Protein AF-A0A2V7HJE8-F1 (afdb_monomer_lite)

Sequence (229 aa):
MRKNEVSGSVRADGVATGNVKNFGLKGTASGANVVARGNSVGSFTADYDWVNARTPQSQVSVNAQARSVSAAGFNLDSVGAKLTYQKPNGTLNVVVNQDNQRTYTADAAFTLDKIRNSLKLNNLKLQFDTSLWASTRVASLHWGQAGVEVDSLDLRNAANNGRIFVNGFVPKQGNANLDIAVDNLNAADVVALTQSDINARGLVNVNIHATGTLENPQFKGTFGATDLL

Structure (mmCIF, N/CA/C/O backbone):
data_AF-A0A2V7HJE8-F1
#
_entry.id   AF-A0A2V7HJE8-F1
#
loop_
_atom_site.group_PDB
_atom_site.id
_atom_site.type_symbol
_atom_site.label_atom_id
_atom_site.label_alt_id
_atom_site.label_comp_id
_atom_site.label_asym_id
_atom_site.label_entity_id
_atom_site.label_seq_id
_atom_site.pdbx_PDB_ins_code
_atom_site.Cartn_x
_atom_site.Cartn_y
_atom_site.Cartn_z
_atom_site.occupancy
_atom_site.B_iso_or_equiv
_atom_site.auth_seq_id
_atom_site.auth_comp_id
_atom_site.auth_asym_id
_atom_site.auth_atom_id
_atom_site.pdbx_PDB_model_num
ATOM 1 N N . MET A 1 1 ? 15.595 -14.286 11.059 1.00 55.16 1 MET A N 1
ATOM 2 C CA . MET A 1 1 ? 14.771 -14.012 12.262 1.00 55.16 1 MET A CA 1
ATOM 3 C C . MET A 1 1 ? 13.758 -15.133 12.463 1.00 55.16 1 MET A C 1
ATOM 5 O O . MET A 1 1 ? 13.252 -15.655 11.473 1.00 55.16 1 MET A O 1
ATOM 9 N N . ARG A 1 2 ? 13.471 -15.541 13.708 1.00 58.06 2 ARG A N 1
ATOM 10 C CA . ARG A 1 2 ? 12.443 -16.563 13.986 1.00 58.06 2 ARG A CA 1
ATOM 11 C C . ARG A 1 2 ? 11.052 -15.927 13.867 1.00 58.06 2 ARG A C 1
ATOM 13 O O . ARG A 1 2 ? 10.801 -14.889 14.465 1.00 58.06 2 ARG A O 1
ATOM 20 N N . LYS A 1 3 ? 10.126 -16.563 13.137 1.00 59.53 3 LYS A N 1
ATOM 21 C CA . LYS A 1 3 ? 8.756 -16.057 12.875 1.00 59.53 3 LYS A CA 1
ATOM 22 C C . LYS A 1 3 ? 7.905 -15.774 14.129 1.00 59.53 3 LYS A C 1
ATOM 24 O O . LYS A 1 3 ? 6.890 -15.099 14.007 1.00 59.53 3 LYS A O 1
ATOM 29 N N . ASN A 1 4 ? 8.318 -16.246 15.305 1.00 69.88 4 ASN A N 1
ATOM 30 C CA . ASN A 1 4 ? 7.561 -16.135 16.558 1.00 69.88 4 ASN A CA 1
ATOM 31 C C . ASN A 1 4 ? 8.241 -15.246 17.609 1.00 69.88 4 ASN A C 1
ATOM 33 O O . ASN A 1 4 ? 7.838 -15.259 18.767 1.00 69.88 4 ASN A O 1
ATOM 37 N N . GLU A 1 5 ? 9.284 -14.507 17.234 1.00 79.50 5 GLU A N 1
ATOM 38 C CA . GLU A 1 5 ? 9.925 -13.577 18.156 1.00 79.50 5 GLU A CA 1
ATOM 39 C C . GLU A 1 5 ? 9.083 -12.305 18.298 1.00 79.50 5 GLU A C 1
ATOM 41 O O . GLU A 1 5 ? 8.635 -11.722 17.302 1.00 79.50 5 GLU A O 1
ATOM 46 N N . VAL A 1 6 ? 8.849 -11.921 19.553 1.00 90.19 6 VAL A N 1
ATOM 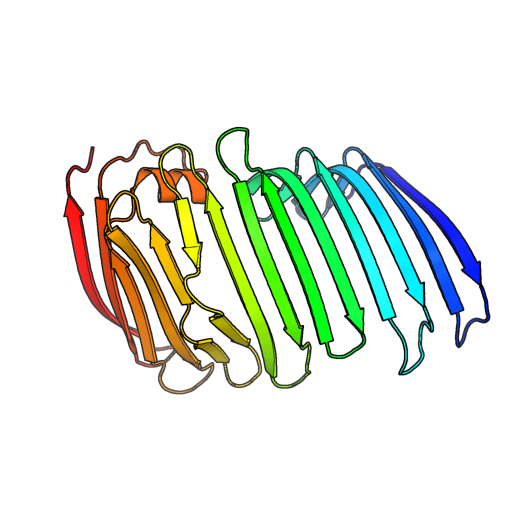47 C CA . VAL A 1 6 ? 8.265 -10.639 19.936 1.00 90.19 6 VAL A CA 1
ATOM 48 C C . VAL A 1 6 ? 9.213 -9.990 20.934 1.00 90.19 6 VAL A C 1
ATOM 50 O O . VAL A 1 6 ? 9.469 -10.559 21.994 1.00 90.19 6 VAL A O 1
ATOM 53 N N . SER A 1 7 ? 9.760 -8.831 20.587 1.00 94.50 7 SER A N 1
ATOM 54 C CA . SER A 1 7 ? 10.708 -8.088 21.422 1.00 94.50 7 SER A CA 1
ATOM 55 C C . SER A 1 7 ? 10.572 -6.580 21.198 1.00 94.50 7 SER A C 1
ATOM 57 O O . SER A 1 7 ? 9.852 -6.145 20.298 1.00 94.50 7 SER A O 1
ATOM 59 N N . GLY A 1 8 ? 11.219 -5.790 22.057 1.00 95.06 8 GLY A N 1
ATOM 60 C CA . GLY A 1 8 ? 11.152 -4.327 22.055 1.00 95.06 8 GLY A CA 1
ATOM 61 C C . GLY A 1 8 ? 10.346 -3.758 23.219 1.00 95.06 8 GLY A C 1
ATOM 62 O O . GLY A 1 8 ? 9.953 -4.476 24.140 1.00 95.06 8 GLY A O 1
ATOM 63 N N . SER A 1 9 ? 10.113 -2.449 23.183 1.00 96.81 9 SER A N 1
ATOM 64 C CA . SER A 1 9 ? 9.297 -1.743 24.169 1.00 96.81 9 SER A CA 1
ATOM 65 C C . SER A 1 9 ? 8.147 -1.009 23.495 1.00 96.81 9 SER A C 1
ATOM 67 O O . SER A 1 9 ? 8.291 -0.451 22.409 1.00 96.81 9 SER A O 1
ATOM 69 N N . VAL A 1 10 ? 6.994 -1.014 24.158 1.00 96.44 10 VAL A N 1
ATOM 70 C CA . VAL A 1 10 ? 5.819 -0.235 23.770 1.00 96.44 10 VAL A CA 1
ATOM 71 C C . VAL A 1 10 ? 5.285 0.447 25.017 1.00 96.44 10 VAL A C 1
ATOM 73 O O . VAL A 1 10 ? 5.141 -0.181 26.066 1.00 96.44 10 VAL A O 1
ATOM 76 N N . ARG A 1 11 ? 4.984 1.735 24.897 1.00 97.12 11 ARG A N 1
ATOM 77 C CA . ARG A 1 11 ? 4.332 2.538 25.921 1.00 97.12 11 ARG A CA 1
ATOM 78 C C . ARG A 1 11 ? 3.096 3.187 25.316 1.00 97.12 11 ARG A C 1
ATOM 80 O O . ARG A 1 11 ? 3.145 3.674 24.193 1.00 97.12 11 ARG A O 1
ATOM 87 N N . ALA A 1 12 ? 1.999 3.197 26.060 1.00 96.75 12 ALA A N 1
ATOM 88 C CA . ALA A 1 12 ? 0.803 3.938 25.700 1.00 96.75 12 ALA A CA 1
ATOM 89 C C . ALA A 1 12 ? 0.346 4.758 26.905 1.00 96.75 12 ALA A C 1
ATOM 91 O O . ALA A 1 12 ? 0.247 4.230 28.012 1.00 96.75 12 ALA A O 1
ATOM 92 N N . ASP A 1 13 ? 0.069 6.033 26.671 1.00 97.38 13 ASP A N 1
ATOM 93 C CA . ASP A 1 13 ? -0.423 6.983 27.659 1.00 97.38 13 ASP A CA 1
ATOM 94 C C . ASP A 1 13 ? -1.737 7.561 27.143 1.00 97.38 13 ASP A C 1
ATOM 96 O O . ASP A 1 13 ? -1.841 7.932 25.976 1.00 97.38 13 ASP A O 1
ATOM 100 N N . GLY A 1 14 ? -2.768 7.634 27.979 1.00 96.56 14 GLY A N 1
ATOM 101 C CA . GLY A 1 14 ? -4.065 8.114 27.521 1.00 96.56 14 GLY A CA 1
ATOM 102 C C . GLY A 1 14 ? -5.121 8.192 28.608 1.00 96.56 14 GLY A C 1
ATOM 103 O O . GLY A 1 14 ? -4.895 7.817 29.758 1.00 96.56 14 GLY A O 1
ATOM 104 N N . VAL A 1 15 ? -6.291 8.684 28.216 1.00 97.56 15 VAL A N 1
ATOM 105 C CA . VAL A 1 15 ? -7.468 8.828 29.069 1.00 97.56 15 VAL A CA 1
ATOM 106 C C . VAL A 1 15 ? -8.602 7.991 28.494 1.00 97.56 15 VAL A C 1
ATOM 108 O O . VAL A 1 15 ? -8.899 8.061 27.300 1.00 97.56 15 VAL A O 1
ATOM 111 N N . ALA A 1 16 ? -9.250 7.225 29.369 1.00 96.88 16 ALA A N 1
ATOM 112 C CA . ALA A 1 16 ? -10.495 6.534 29.079 1.00 96.88 16 ALA A CA 1
ATOM 113 C C . ALA A 1 16 ? -11.665 7.275 29.732 1.00 96.88 16 ALA A C 1
ATOM 115 O O . ALA A 1 16 ? -11.594 7.634 30.908 1.00 96.88 16 ALA A O 1
ATOM 116 N N . THR A 1 17 ? -12.749 7.490 28.991 1.00 97.44 17 THR A N 1
ATOM 117 C CA . THR A 1 17 ? -13.962 8.154 29.494 1.00 97.44 17 THR A CA 1
ATOM 118 C C . THR A 1 17 ? -15.198 7.307 29.207 1.00 97.44 17 THR A C 1
ATOM 120 O O . THR A 1 17 ? -15.242 6.583 28.219 1.00 97.44 17 THR A O 1
ATOM 123 N N . GLY A 1 18 ? -16.225 7.381 30.057 1.00 96.00 18 GLY A N 1
ATOM 124 C CA . GLY A 1 18 ? -17.479 6.640 29.868 1.00 96.00 18 GLY A CA 1
ATOM 125 C C . GLY A 1 18 ? -17.544 5.320 30.644 1.00 96.00 18 GLY A C 1
ATOM 126 O O . GLY A 1 18 ? -17.092 5.242 31.783 1.00 96.00 18 GLY A O 1
ATOM 127 N N . ASN A 1 19 ? -18.171 4.295 30.059 1.00 94.75 19 ASN A N 1
ATOM 128 C CA . ASN A 1 19 ? -18.418 2.998 30.699 1.00 94.75 19 ASN A CA 1
ATOM 129 C C . ASN A 1 19 ? -18.067 1.812 29.782 1.00 94.75 19 ASN A C 1
ATOM 131 O O . ASN A 1 19 ? -17.869 1.955 28.583 1.00 94.75 19 ASN A O 1
ATOM 135 N N . VAL A 1 20 ? -18.065 0.592 30.324 1.00 92.56 20 VAL A N 1
ATOM 136 C CA . VAL A 1 20 ? -17.630 -0.623 29.599 1.00 92.56 20 VAL A CA 1
ATOM 137 C C . VAL A 1 20 ? -18.440 -0.974 28.337 1.00 92.56 20 VAL A C 1
ATOM 139 O O . VAL A 1 20 ? -17.979 -1.778 27.521 1.00 92.56 20 VAL A O 1
ATOM 142 N N . LYS A 1 21 ? -19.649 -0.418 28.173 1.00 94.81 21 LYS A N 1
ATOM 143 C CA . LYS A 1 21 ? -20.513 -0.609 26.994 1.00 94.81 21 LYS A CA 1
ATOM 144 C C . LYS A 1 21 ? -20.386 0.521 25.970 1.00 94.81 21 LYS A C 1
ATOM 146 O O . LYS A 1 21 ? -20.700 0.295 24.808 1.00 94.81 21 LYS A O 1
ATOM 151 N N . ASN A 1 22 ? -19.966 1.705 26.404 1.00 96.94 22 ASN A N 1
ATOM 152 C CA . ASN A 1 22 ? -19.720 2.872 25.571 1.00 96.94 22 ASN A CA 1
ATOM 153 C C . ASN A 1 22 ? -18.643 3.733 26.237 1.00 96.94 22 ASN A C 1
ATOM 155 O O . ASN A 1 22 ? -18.905 4.360 27.270 1.00 96.94 22 ASN A O 1
ATOM 159 N N . PHE A 1 23 ? -17.453 3.752 25.649 1.00 97.44 23 PHE A N 1
ATOM 160 C CA . PHE A 1 23 ? -16.331 4.528 26.158 1.00 97.44 23 PHE A CA 1
ATOM 161 C C . PHE A 1 23 ? -15.598 5.263 25.039 1.00 97.44 23 PHE A C 1
ATOM 163 O O . PHE A 1 23 ? -15.687 4.898 23.866 1.00 97.44 23 PHE A O 1
ATOM 170 N N . GLY A 1 24 ? -14.872 6.304 25.428 1.00 97.62 24 GLY A N 1
ATOM 171 C CA . GLY A 1 24 ? -13.866 6.958 24.610 1.00 97.62 24 GLY A CA 1
ATOM 172 C C . GLY A 1 24 ? -12.462 6.585 25.080 1.00 97.62 24 GLY A C 1
ATOM 173 O O . GLY A 1 24 ? -12.255 6.398 26.279 1.00 97.62 24 GLY A O 1
ATOM 174 N N . LEU A 1 25 ? -11.505 6.492 24.158 1.00 97.50 25 LEU A N 1
ATOM 175 C CA . LEU A 1 25 ? -10.072 6.413 24.448 1.00 97.50 25 LEU A CA 1
ATOM 176 C C . LEU A 1 25 ? -9.347 7.475 23.637 1.00 97.50 25 LEU A C 1
ATOM 178 O O . LEU A 1 25 ? -9.498 7.517 22.422 1.00 97.50 25 LEU A O 1
ATOM 182 N N . LYS A 1 26 ? -8.505 8.272 24.285 1.00 98.38 26 LYS A N 1
ATOM 183 C CA . LYS A 1 26 ? -7.632 9.219 23.592 1.00 98.38 26 LYS A CA 1
ATOM 184 C C . LYS A 1 26 ? -6.253 9.202 24.212 1.00 98.38 26 LYS A C 1
ATOM 186 O O . LYS A 1 26 ? -6.136 9.236 25.437 1.00 98.38 26 LYS A O 1
ATOM 191 N N . GLY A 1 27 ? -5.218 9.186 23.389 1.00 98.31 27 GLY A N 1
ATOM 192 C CA . GLY A 1 27 ? -3.864 9.141 23.907 1.00 98.31 27 GLY A CA 1
ATOM 193 C C . GLY A 1 27 ? -2.797 9.056 22.838 1.00 98.31 27 GLY A C 1
ATOM 194 O O . GLY A 1 27 ? -3.050 9.247 21.648 1.00 98.31 27 GLY A O 1
ATOM 195 N N . THR A 1 28 ? -1.598 8.747 23.306 1.00 98.38 28 THR A N 1
ATOM 196 C CA . THR A 1 28 ? -0.420 8.520 22.489 1.00 98.38 28 THR A CA 1
ATOM 197 C C . THR A 1 28 ? 0.135 7.127 22.755 1.00 98.38 28 THR A C 1
ATOM 199 O O . THR A 1 28 ? -0.045 6.540 23.825 1.00 98.38 28 THR A O 1
ATOM 202 N N . ALA A 1 29 ? 0.793 6.565 21.755 1.00 98.12 29 ALA A N 1
ATOM 203 C CA . ALA A 1 29 ? 1.564 5.346 21.859 1.00 98.12 29 ALA A CA 1
ATOM 204 C C . ALA A 1 29 ? 2.946 5.585 21.261 1.00 98.12 29 ALA A C 1
ATOM 206 O O . ALA A 1 29 ? 3.102 6.319 20.288 1.00 98.12 29 ALA A O 1
ATOM 207 N N . SER A 1 30 ? 3.957 4.958 21.835 1.00 98.12 30 SER A N 1
ATOM 208 C CA . SER A 1 30 ? 5.308 4.950 21.303 1.00 98.12 30 SER A CA 1
ATOM 209 C C . SER A 1 30 ? 5.939 3.585 21.495 1.00 98.12 30 SER A C 1
ATOM 211 O O . SER A 1 30 ? 5.522 2.793 22.343 1.00 98.12 30 SER A O 1
ATOM 213 N N . GLY A 1 31 ? 6.953 3.291 20.698 1.00 97.75 31 GLY A N 1
ATOM 214 C CA . GLY A 1 31 ? 7.730 2.080 20.877 1.00 97.75 31 GLY A CA 1
ATOM 215 C C . GLY A 1 31 ? 9.108 2.189 20.268 1.00 97.75 31 GLY A C 1
ATOM 216 O O . GLY A 1 31 ? 9.364 3.052 19.425 1.00 97.75 31 GLY A O 1
ATOM 217 N N . ALA A 1 32 ? 9.992 1.308 20.719 1.00 97.94 32 ALA A N 1
ATOM 218 C CA . ALA A 1 32 ? 11.370 1.232 20.268 1.00 97.94 32 ALA A CA 1
ATOM 219 C C . ALA A 1 32 ? 11.801 -0.226 20.087 1.00 97.94 32 ALA A C 1
ATOM 221 O O . ALA A 1 32 ? 11.476 -1.089 20.908 1.00 97.94 32 ALA A O 1
ATOM 222 N N . ASN A 1 33 ? 12.561 -0.474 19.019 1.00 97.12 33 ASN A N 1
ATOM 223 C CA . ASN A 1 33 ? 13.125 -1.773 18.651 1.00 97.12 33 ASN A CA 1
ATOM 224 C C . ASN A 1 33 ? 12.084 -2.899 18.664 1.00 97.12 33 ASN A C 1
ATOM 226 O O . ASN A 1 33 ? 12.346 -3.994 19.160 1.00 97.12 33 ASN A O 1
ATOM 230 N N . VAL A 1 34 ? 10.883 -2.611 18.162 1.00 96.44 34 VAL A N 1
ATOM 231 C CA . VAL A 1 34 ? 9.778 -3.565 18.173 1.00 96.44 34 VAL A CA 1
ATOM 232 C C . VAL A 1 34 ? 9.994 -4.574 17.065 1.00 96.44 34 VAL A C 1
ATOM 234 O O . VAL A 1 34 ? 10.073 -4.201 15.899 1.00 96.44 34 VAL A O 1
ATOM 237 N N . VAL A 1 35 ? 10.050 -5.851 17.420 1.00 95.19 35 VAL A N 1
ATOM 238 C CA . VAL A 1 35 ? 10.082 -6.967 16.476 1.00 95.19 35 VAL A CA 1
ATOM 239 C C . VAL A 1 35 ? 8.841 -7.803 16.713 1.00 95.19 35 VAL A C 1
ATOM 241 O O . VAL A 1 35 ? 8.543 -8.162 17.848 1.00 95.19 35 VAL A O 1
ATOM 244 N N . ALA A 1 36 ? 8.100 -8.105 15.652 1.00 90.88 36 ALA A N 1
ATOM 245 C CA . ALA A 1 36 ? 6.939 -8.976 15.722 1.00 90.88 36 ALA A CA 1
ATOM 246 C C . ALA A 1 36 ? 6.697 -9.671 14.381 1.00 90.88 36 ALA A C 1
ATOM 248 O O . ALA A 1 36 ? 6.540 -9.034 13.336 1.00 90.88 36 ALA A O 1
ATOM 249 N N . ARG A 1 37 ? 6.594 -11.005 14.417 1.00 87.62 37 ARG A N 1
ATOM 250 C CA . ARG A 1 37 ? 6.223 -11.834 13.253 1.00 87.62 37 ARG A CA 1
ATOM 251 C C . ARG A 1 37 ? 7.134 -11.637 12.032 1.00 87.62 37 ARG A C 1
ATOM 253 O O . ARG A 1 37 ? 6.669 -11.674 10.897 1.00 87.62 37 ARG A O 1
ATOM 260 N N . GLY A 1 38 ? 8.428 -11.428 12.274 1.00 86.88 38 GLY A N 1
ATOM 261 C CA . GLY A 1 38 ? 9.420 -11.178 11.223 1.00 86.88 38 GLY A CA 1
ATOM 262 C C . GLY A 1 38 ? 9.417 -9.754 10.659 1.00 86.88 38 GLY A C 1
ATOM 263 O O . GLY A 1 38 ? 10.175 -9.497 9.734 1.00 86.88 38 GLY A O 1
ATOM 264 N N . ASN A 1 39 ? 8.606 -8.851 11.212 1.00 92.62 39 ASN A N 1
ATOM 265 C CA . ASN A 1 39 ? 8.668 -7.420 10.928 1.00 92.62 39 ASN A CA 1
ATOM 266 C C . ASN A 1 39 ? 9.376 -6.715 12.083 1.00 92.62 39 ASN A C 1
ATOM 268 O O . ASN A 1 39 ? 9.283 -7.167 13.229 1.00 92.62 39 ASN A O 1
ATOM 272 N N . SER A 1 40 ? 10.039 -5.602 11.799 1.00 95.94 40 SER A N 1
ATOM 273 C CA . SER A 1 40 ? 10.665 -4.762 12.812 1.00 95.94 40 SER A CA 1
ATOM 274 C C . SER A 1 40 ? 10.377 -3.284 12.589 1.00 95.94 40 SER A C 1
ATOM 276 O O . SER A 1 40 ? 10.125 -2.834 11.473 1.00 95.94 40 SER A O 1
ATOM 278 N N . VAL A 1 41 ? 10.402 -2.522 13.676 1.00 97.38 41 VAL A N 1
ATOM 279 C CA . VAL A 1 41 ? 10.303 -1.066 13.682 1.00 97.38 41 VAL A CA 1
ATOM 280 C C . VAL A 1 41 ? 11.311 -0.541 14.697 1.00 97.38 41 VAL A C 1
ATOM 282 O O . VAL A 1 41 ? 11.223 -0.860 15.884 1.00 97.38 41 VAL A O 1
ATOM 285 N N . GLY A 1 42 ? 12.269 0.267 14.244 1.00 97.94 42 GLY A N 1
ATOM 286 C CA . GLY A 1 42 ? 13.269 0.873 15.126 1.00 97.94 42 GLY A CA 1
ATOM 287 C C . GLY A 1 42 ? 12.637 1.827 16.135 1.00 97.94 42 GLY A C 1
ATOM 288 O O . GLY A 1 42 ? 12.926 1.757 17.327 1.00 97.94 42 GLY A O 1
ATOM 289 N N . SER A 1 43 ? 11.716 2.678 15.684 1.00 98.38 43 SER A N 1
ATOM 290 C CA . SER A 1 43 ? 10.878 3.483 16.577 1.00 98.38 43 SER A CA 1
ATOM 291 C C . SER A 1 43 ? 9.553 3.853 15.931 1.00 98.38 43 SER A C 1
ATOM 293 O O . SER A 1 43 ? 9.469 3.969 14.708 1.00 98.38 43 SER A O 1
ATOM 295 N N . PHE A 1 44 ? 8.522 4.068 16.743 1.00 98.44 44 PHE A N 1
ATOM 296 C CA . PHE A 1 44 ? 7.290 4.692 16.280 1.00 98.44 44 PHE A CA 1
ATOM 297 C C . PHE A 1 44 ? 6.672 5.590 17.344 1.00 98.44 44 PHE A C 1
ATOM 299 O O . PHE A 1 44 ? 6.883 5.402 18.543 1.00 98.44 44 PHE A O 1
ATOM 306 N N . THR A 1 45 ? 5.865 6.534 16.879 1.00 98.56 45 THR A N 1
ATOM 307 C CA . THR A 1 45 ? 4.907 7.289 17.679 1.00 98.56 45 THR A CA 1
ATOM 308 C C . THR A 1 45 ? 3.552 7.255 16.990 1.00 98.56 45 THR A C 1
ATOM 310 O O . THR A 1 45 ? 3.465 7.183 15.762 1.00 98.56 45 THR A O 1
ATOM 313 N N . ALA A 1 46 ? 2.483 7.288 17.772 1.00 98.50 46 ALA A N 1
ATOM 314 C CA . ALA A 1 46 ? 1.130 7.371 17.264 1.00 98.50 46 ALA A CA 1
ATOM 315 C C . ALA A 1 46 ? 0.239 8.161 18.218 1.00 98.50 46 ALA A C 1
ATOM 317 O O . ALA A 1 46 ? 0.286 7.945 19.423 1.00 98.50 46 ALA A O 1
ATOM 318 N N . ASP A 1 47 ? -0.610 9.015 17.669 1.00 98.62 47 ASP A N 1
ATOM 319 C CA . ASP A 1 47 ? -1.763 9.581 18.357 1.00 98.62 47 ASP A CA 1
ATOM 320 C C . ASP A 1 47 ? -2.995 8.763 17.975 1.00 98.62 47 ASP A C 1
ATOM 322 O O . ASP A 1 47 ? -3.166 8.401 16.805 1.00 98.62 47 ASP A O 1
ATOM 326 N N . TYR A 1 48 ? -3.862 8.477 18.941 1.00 98.00 48 TYR A N 1
ATOM 327 C CA . TYR A 1 48 ? -5.111 7.767 18.692 1.00 98.00 48 TYR A CA 1
ATOM 328 C C . TYR A 1 48 ? -6.286 8.421 19.415 1.00 98.00 48 TYR A C 1
ATOM 330 O O . TYR A 1 48 ? -6.166 8.922 20.535 1.00 98.00 48 TYR A O 1
ATOM 338 N N . ASP A 1 49 ? -7.442 8.369 18.763 1.00 98.50 49 ASP A N 1
ATOM 339 C CA . ASP A 1 49 ? -8.731 8.750 19.328 1.00 98.50 49 ASP A CA 1
ATOM 340 C C . ASP A 1 49 ? -9.775 7.717 18.892 1.00 98.50 49 ASP A C 1
ATOM 342 O O . ASP A 1 49 ? -9.931 7.437 17.701 1.00 98.50 49 ASP A O 1
ATOM 346 N N . TRP A 1 50 ? -10.455 7.115 19.859 1.00 98.12 50 TRP A N 1
ATOM 347 C CA . TRP A 1 50 ? -11.542 6.173 19.660 1.00 98.12 50 TRP A CA 1
ATOM 348 C C . TRP A 1 50 ? -12.755 6.674 20.427 1.00 98.12 50 TRP A C 1
ATOM 350 O O . TRP A 1 50 ? -12.794 6.602 21.651 1.00 98.12 50 TRP A O 1
ATOM 360 N N . VAL A 1 51 ? -13.768 7.137 19.705 1.00 98.12 51 VAL A N 1
ATOM 361 C CA . VAL A 1 51 ? -15.019 7.629 20.283 1.00 98.12 51 VAL A CA 1
ATOM 362 C C . VAL A 1 51 ? -16.143 6.616 20.115 1.00 98.12 51 VAL A C 1
ATOM 364 O O . VAL A 1 51 ? -16.183 5.852 19.145 1.00 98.12 51 VAL A O 1
ATOM 367 N N . ASN A 1 52 ? -17.084 6.634 21.060 1.00 97.31 52 ASN A N 1
ATOM 368 C CA . ASN A 1 52 ? -18.276 5.787 21.069 1.00 97.31 52 ASN A CA 1
ATOM 369 C C . ASN A 1 52 ? -17.964 4.289 20.894 1.00 97.31 52 ASN A C 1
ATOM 371 O O . ASN A 1 52 ? -18.662 3.567 20.169 1.00 97.31 52 ASN A O 1
ATOM 375 N N . ALA A 1 53 ? -16.884 3.818 21.517 1.00 96.00 53 ALA A N 1
ATOM 376 C CA . ALA A 1 53 ? -16.415 2.451 21.380 1.00 96.00 53 ALA A CA 1
ATOM 377 C C . ALA A 1 53 ? -17.516 1.443 21.725 1.00 96.00 53 ALA A C 1
ATOM 379 O O . ALA A 1 53 ? -18.292 1.636 22.658 1.00 96.00 53 ALA A O 1
ATOM 380 N N . ARG A 1 54 ? -17.557 0.336 20.973 1.00 94.25 54 ARG A N 1
ATOM 381 C CA . ARG A 1 54 ? -18.547 -0.755 21.101 1.00 94.25 54 ARG A CA 1
ATOM 382 C C . ARG A 1 54 ? -20.000 -0.376 20.778 1.00 94.25 54 ARG A C 1
ATOM 384 O O . ARG A 1 54 ? -20.892 -1.194 20.990 1.00 94.25 54 ARG A O 1
ATOM 391 N N . THR A 1 55 ? -20.237 0.799 20.202 1.00 96.06 55 THR A N 1
ATOM 392 C CA . THR A 1 55 ? -21.551 1.211 19.687 1.00 96.06 55 THR A CA 1
ATOM 393 C C . THR A 1 55 ? -21.580 1.202 18.150 1.00 96.06 55 THR A C 1
ATOM 395 O O . THR A 1 55 ? -20.522 1.168 17.513 1.00 96.06 55 THR A O 1
ATOM 398 N N . PRO A 1 56 ? -22.766 1.269 17.517 1.00 94.88 56 PRO A N 1
ATOM 399 C CA . PRO A 1 56 ? -22.877 1.475 16.070 1.00 94.88 56 PRO A CA 1
ATOM 400 C C . PRO A 1 56 ? -22.245 2.785 15.567 1.00 94.88 56 PRO A C 1
ATOM 402 O O . PRO A 1 56 ? -21.873 2.867 14.402 1.00 94.88 56 PRO A O 1
ATOM 405 N N . GLN A 1 57 ? -22.096 3.791 16.435 1.00 96.06 57 GLN A N 1
ATOM 406 C CA . GLN A 1 57 ? -21.489 5.093 16.139 1.00 96.06 57 GLN A CA 1
ATOM 407 C C . GLN A 1 57 ? -19.974 5.124 16.416 1.00 96.06 57 GLN A C 1
ATOM 409 O O . GLN A 1 57 ? -19.377 6.198 16.440 1.00 96.06 57 GLN A O 1
ATOM 414 N N . SER A 1 58 ? -19.352 3.963 16.656 1.00 97.62 58 SER A N 1
ATOM 415 C CA . SER A 1 58 ? -17.920 3.845 16.938 1.00 97.62 58 SER A CA 1
ATOM 416 C C . SER A 1 58 ? -17.075 4.420 15.802 1.00 97.62 58 SER A C 1
ATOM 418 O O . SER A 1 58 ? -17.204 3.995 14.651 1.00 97.62 58 SER A O 1
ATOM 420 N N . GLN A 1 59 ? -16.140 5.299 16.152 1.00 98.25 59 GLN A N 1
ATOM 421 C CA . GLN A 1 59 ? -15.193 5.894 15.216 1.00 98.25 59 GLN A CA 1
ATOM 422 C C . GLN A 1 59 ? -13.784 5.877 15.805 1.00 98.25 59 GLN A C 1
ATOM 424 O O . GLN A 1 59 ? -13.589 6.194 16.975 1.00 98.25 59 GLN A O 1
ATOM 429 N N . VAL A 1 60 ? -12.810 5.503 14.983 1.00 98.25 60 VAL A N 1
ATOM 430 C CA . VAL A 1 60 ? -11.389 5.455 15.324 1.00 98.25 60 VAL A CA 1
ATOM 431 C C . VAL A 1 60 ? -10.633 6.398 14.399 1.00 98.25 60 VAL A C 1
ATOM 433 O O . VAL A 1 60 ? -10.893 6.435 13.197 1.00 98.25 60 VAL A O 1
ATOM 436 N N . SER A 1 61 ? -9.671 7.126 14.947 1.00 98.62 61 SER A N 1
ATOM 437 C CA . SER A 1 61 ? -8.669 7.863 14.188 1.00 98.62 61 SER A CA 1
ATOM 438 C C . SER A 1 61 ? -7.283 7.597 14.757 1.00 98.62 61 SER A C 1
ATOM 440 O O . SER A 1 61 ? -7.111 7.496 15.972 1.00 98.62 61 SER A O 1
ATOM 442 N N . VAL A 1 62 ? -6.305 7.440 13.869 1.00 98.56 62 VAL A N 1
ATOM 443 C CA . VAL A 1 62 ? -4.908 7.186 14.219 1.00 98.56 62 VAL A CA 1
ATOM 444 C C . VAL A 1 62 ? -4.020 8.032 13.320 1.00 98.56 62 VAL A C 1
ATOM 446 O O . VAL A 1 62 ? -4.225 8.077 12.108 1.00 98.56 62 VAL A O 1
ATOM 449 N N . ASN A 1 63 ? -3.014 8.673 13.900 1.00 98.69 63 ASN A N 1
ATOM 450 C CA . ASN A 1 63 ? -1.927 9.320 13.176 1.00 98.69 63 ASN A CA 1
ATOM 451 C C . ASN A 1 63 ? -0.615 8.736 13.687 1.00 98.69 63 ASN A C 1
ATOM 453 O O . ASN A 1 63 ? -0.318 8.876 14.866 1.00 98.69 63 ASN A O 1
ATOM 457 N N . ALA A 1 64 ? 0.146 8.066 12.831 1.00 98.50 64 ALA A N 1
ATOM 458 C CA . ALA A 1 64 ? 1.342 7.336 13.217 1.00 98.50 64 ALA A CA 1
ATOM 459 C C . ALA A 1 64 ? 2.538 7.711 12.345 1.00 98.50 64 ALA A C 1
ATOM 461 O O . ALA A 1 64 ? 2.404 7.972 11.149 1.00 98.50 64 ALA A O 1
ATOM 462 N N . GLN A 1 65 ? 3.719 7.694 12.953 1.00 98.56 65 GLN A N 1
ATOM 463 C CA . GLN A 1 65 ? 5.004 7.810 12.280 1.00 98.56 65 GLN A CA 1
ATOM 464 C C . GLN A 1 65 ? 5.938 6.731 12.809 1.00 98.56 65 GLN A C 1
ATOM 466 O O . GLN A 1 65 ? 6.022 6.509 14.015 1.00 98.56 65 GLN A O 1
ATOM 471 N N . ALA A 1 66 ? 6.660 6.080 11.912 1.00 98.44 66 ALA A N 1
ATOM 472 C CA . ALA A 1 66 ? 7.624 5.045 12.228 1.00 98.44 66 ALA A CA 1
ATOM 473 C C . ALA A 1 66 ? 8.932 5.286 11.475 1.00 98.44 66 ALA A C 1
ATOM 475 O O . ALA A 1 66 ? 8.930 5.857 10.383 1.00 98.44 66 ALA A O 1
ATOM 476 N N . ARG A 1 67 ? 10.040 4.843 12.067 1.00 98.31 67 ARG A N 1
ATOM 477 C CA . ARG A 1 67 ? 11.387 4.893 11.490 1.00 98.31 67 ARG A CA 1
ATOM 478 C C . ARG A 1 67 ? 12.048 3.525 11.537 1.00 98.31 67 ARG A C 1
ATOM 480 O O . ARG A 1 67 ? 11.809 2.759 12.476 1.00 98.31 67 ARG A O 1
ATOM 487 N N . SER A 1 68 ? 12.902 3.263 10.551 1.00 97.69 68 SER A N 1
ATOM 488 C CA . SER A 1 68 ? 13.630 2.006 10.375 1.00 97.69 68 SER A CA 1
ATOM 489 C C . SER A 1 68 ? 12.671 0.817 10.404 1.00 97.69 68 SER A C 1
ATOM 491 O O . SER A 1 68 ? 12.699 -0.011 11.316 1.00 97.69 68 SER A O 1
ATOM 493 N N . VAL A 1 69 ? 11.751 0.800 9.442 1.00 97.38 69 VAL A N 1
ATOM 494 C CA . VAL A 1 69 ? 10.695 -0.207 9.332 1.00 97.38 69 VAL A CA 1
ATOM 495 C C . VAL A 1 69 ? 11.168 -1.314 8.401 1.00 97.38 69 VAL A C 1
ATOM 497 O O . VAL A 1 69 ? 11.522 -1.049 7.259 1.00 97.38 69 VAL A O 1
ATOM 500 N N . SER A 1 70 ? 11.136 -2.558 8.864 1.00 95.75 70 SER A N 1
ATOM 501 C CA . SER A 1 70 ? 11.290 -3.737 8.017 1.00 95.75 70 SER A CA 1
ATOM 502 C C . SER A 1 70 ? 9.979 -4.510 8.016 1.00 95.75 70 SER A C 1
ATOM 504 O O . SER A 1 70 ? 9.552 -5.010 9.059 1.00 95.75 70 SER A O 1
ATOM 506 N N . ALA A 1 71 ? 9.296 -4.578 6.876 1.00 91.25 71 ALA A N 1
ATOM 507 C CA . ALA A 1 71 ? 8.002 -5.244 6.773 1.00 91.25 71 ALA A CA 1
ATOM 508 C C . ALA A 1 71 ? 7.820 -5.904 5.409 1.00 91.25 71 ALA A C 1
ATOM 510 O O . ALA A 1 71 ? 8.148 -5.319 4.381 1.00 91.25 71 ALA A O 1
ATOM 511 N N . ALA A 1 72 ? 7.284 -7.128 5.400 1.00 86.12 72 ALA A N 1
ATOM 512 C CA . ALA A 1 72 ? 7.014 -7.892 4.174 1.00 86.12 72 ALA A CA 1
ATOM 513 C C . ALA A 1 72 ? 8.219 -8.016 3.207 1.00 86.12 72 ALA A C 1
ATOM 515 O O . ALA A 1 72 ? 8.030 -8.139 2.002 1.00 86.12 72 ALA A O 1
ATOM 516 N N . GLY A 1 73 ? 9.448 -8.004 3.736 1.00 85.75 73 GLY A N 1
ATOM 517 C CA . GLY A 1 73 ? 10.684 -8.080 2.947 1.00 85.75 73 GLY A CA 1
ATOM 518 C C . GLY A 1 73 ? 11.261 -6.731 2.510 1.00 85.75 73 GLY A C 1
ATOM 519 O O . GLY A 1 73 ? 12.340 -6.715 1.931 1.00 85.75 73 GLY A O 1
ATOM 520 N N . PHE A 1 74 ? 10.600 -5.615 2.823 1.00 91.44 74 PHE A N 1
ATOM 521 C CA . PHE A 1 74 ? 11.063 -4.269 2.485 1.00 91.44 74 PHE A CA 1
ATOM 522 C C . PHE A 1 74 ? 11.674 -3.578 3.695 1.00 91.44 74 PHE A C 1
ATOM 524 O O . PHE A 1 74 ? 11.068 -3.563 4.767 1.00 91.44 74 PHE A O 1
ATOM 531 N N . ASN A 1 75 ? 12.834 -2.954 3.503 1.00 95.31 75 ASN A N 1
ATOM 532 C CA . ASN A 1 75 ? 13.449 -2.051 4.470 1.00 95.31 75 ASN A CA 1
ATOM 533 C C . ASN A 1 75 ? 13.149 -0.604 4.084 1.00 95.31 75 ASN A C 1
ATOM 535 O O . ASN A 1 75 ? 13.399 -0.191 2.953 1.00 95.31 75 ASN A O 1
ATOM 539 N N . LEU A 1 76 ? 12.592 0.154 5.017 1.00 96.75 76 LEU A N 1
ATOM 540 C CA . LEU A 1 76 ? 12.083 1.499 4.804 1.00 96.75 76 LEU A CA 1
ATOM 541 C C . LEU A 1 76 ? 12.694 2.428 5.851 1.00 96.75 76 LEU A C 1
ATOM 543 O O . LEU A 1 76 ? 12.693 2.111 7.046 1.00 96.75 76 LEU A O 1
ATOM 547 N N . ASP A 1 77 ? 13.172 3.589 5.417 1.00 97.56 77 ASP A N 1
ATOM 548 C CA . ASP A 1 77 ? 13.624 4.639 6.325 1.00 97.56 77 ASP A CA 1
ATOM 549 C C . ASP A 1 77 ? 12.487 5.102 7.243 1.00 97.56 77 ASP A C 1
ATOM 551 O O . ASP A 1 77 ? 12.633 5.101 8.468 1.00 97.56 77 ASP A O 1
ATOM 555 N N . SER A 1 78 ? 11.328 5.448 6.675 1.00 98.31 78 SER A N 1
ATOM 556 C CA . SER A 1 78 ? 10.194 5.923 7.464 1.00 98.31 78 SER A CA 1
ATOM 557 C C . SER A 1 78 ? 8.833 5.666 6.826 1.00 98.31 78 SER A C 1
ATOM 559 O O . SER A 1 78 ? 8.677 5.587 5.609 1.00 98.31 78 SER A O 1
ATOM 561 N N . VAL A 1 79 ? 7.817 5.544 7.681 1.00 98.44 79 VAL A N 1
ATOM 562 C CA . VAL A 1 79 ? 6.412 5.398 7.284 1.00 98.44 79 VAL A CA 1
ATOM 563 C C . VAL A 1 79 ? 5.566 6.351 8.115 1.00 98.44 79 VAL A C 1
ATOM 565 O O . VAL A 1 79 ? 5.594 6.298 9.341 1.00 98.44 79 VAL A O 1
ATOM 568 N N . GLY A 1 80 ? 4.799 7.210 7.456 1.00 98.56 80 GLY A N 1
ATOM 569 C CA . GLY A 1 80 ? 3.757 8.032 8.057 1.00 98.56 80 GLY A CA 1
ATOM 570 C C . GLY A 1 80 ? 2.384 7.559 7.596 1.00 98.56 80 GLY A C 1
ATOM 571 O O . GLY A 1 80 ? 2.187 7.313 6.407 1.00 98.56 80 GLY A O 1
ATOM 572 N N . ALA A 1 81 ? 1.428 7.444 8.513 1.00 98.50 81 ALA A N 1
ATOM 573 C CA . ALA A 1 81 ? 0.071 7.029 8.187 1.00 98.50 81 ALA A CA 1
ATOM 574 C C . ALA A 1 81 ? -0.971 7.813 8.989 1.00 98.50 81 ALA A C 1
ATOM 576 O O . ALA A 1 81 ? -0.848 7.963 10.202 1.00 98.50 81 ALA A O 1
ATOM 577 N N . LYS A 1 82 ? -2.036 8.259 8.321 1.00 98.75 82 LYS A N 1
ATOM 578 C CA . LYS A 1 82 ? -3.260 8.756 8.956 1.00 98.75 82 LYS A CA 1
ATOM 579 C C . LYS A 1 82 ? -4.417 7.866 8.549 1.00 98.75 82 LYS A C 1
ATOM 581 O O . LYS A 1 82 ? -4.647 7.658 7.361 1.00 98.75 82 LYS A O 1
ATOM 586 N N . LEU A 1 83 ? -5.136 7.353 9.532 1.00 98.62 83 LEU A N 1
ATOM 587 C CA . LEU A 1 83 ? -6.241 6.424 9.364 1.00 98.62 83 LEU A CA 1
ATOM 588 C C . LEU A 1 83 ? -7.470 6.991 10.064 1.00 98.62 83 LEU A C 1
ATOM 590 O O . LEU A 1 83 ? -7.387 7.407 11.218 1.00 98.62 83 LEU A O 1
ATOM 594 N N . THR A 1 84 ? -8.618 6.945 9.399 1.00 98.62 84 THR A N 1
ATOM 595 C CA . THR A 1 84 ? -9.920 7.062 10.059 1.00 98.62 84 THR A CA 1
ATOM 596 C C . THR A 1 84 ? -10.761 5.839 9.739 1.00 98.62 84 THR A C 1
ATOM 598 O O . THR A 1 84 ? -10.648 5.268 8.655 1.00 98.62 84 THR A O 1
ATOM 601 N N . TYR A 1 85 ? -11.591 5.411 10.683 1.00 98.38 85 TYR A N 1
ATOM 602 C CA . TYR A 1 85 ? -12.486 4.283 10.492 1.00 98.38 85 TYR A CA 1
ATOM 603 C C . TYR A 1 85 ? -13.783 4.475 11.269 1.00 98.38 85 TYR A C 1
ATOM 605 O O . TYR A 1 85 ? -13.779 4.625 12.488 1.00 98.38 85 TYR A O 1
ATOM 613 N N . GLN A 1 86 ? -14.896 4.412 10.554 1.00 97.69 86 GLN A N 1
ATOM 614 C CA . GLN A 1 86 ? -16.247 4.349 11.083 1.00 97.69 86 GLN A CA 1
ATOM 615 C C . GLN A 1 86 ? -16.991 3.289 10.283 1.00 97.69 86 GLN A C 1
ATOM 617 O O . GLN A 1 86 ? -17.301 3.484 9.108 1.00 97.69 86 GLN A O 1
ATOM 622 N N . LYS A 1 87 ? -17.263 2.148 10.922 1.00 95.38 87 LYS A N 1
ATOM 623 C CA . LYS A 1 87 ? -17.775 0.956 10.241 1.00 95.38 87 LYS A CA 1
ATOM 624 C C . LYS A 1 87 ? -18.950 1.294 9.297 1.00 95.38 87 LYS A C 1
ATOM 626 O O . LYS A 1 87 ? -19.913 1.909 9.754 1.00 95.38 87 LYS A O 1
ATOM 631 N N . PRO A 1 88 ? -18.924 0.825 8.032 1.00 96.31 88 PRO A N 1
ATOM 632 C CA . PRO A 1 88 ? -17.893 -0.019 7.405 1.00 96.31 88 PRO A CA 1
ATOM 633 C C . PRO A 1 88 ? -16.759 0.759 6.713 1.00 96.31 88 PRO A C 1
ATOM 635 O O . PRO A 1 88 ? -15.889 0.141 6.112 1.00 96.31 88 PRO A O 1
ATOM 638 N N . ASN A 1 89 ? -16.762 2.087 6.760 1.00 98.19 89 ASN A N 1
ATOM 639 C CA . ASN A 1 89 ? -15.925 2.933 5.915 1.00 98.19 89 ASN A CA 1
ATOM 640 C C . ASN A 1 89 ? -14.712 3.499 6.656 1.00 98.19 89 ASN A C 1
ATOM 642 O O . ASN A 1 89 ? -14.707 3.637 7.878 1.00 98.19 89 ASN A O 1
ATOM 646 N N . GLY A 1 90 ? -13.690 3.890 5.911 1.00 98.38 90 GLY A N 1
ATOM 647 C CA . GLY A 1 90 ? -12.548 4.606 6.454 1.00 98.38 90 GLY A CA 1
ATOM 648 C C . GLY A 1 90 ? -11.740 5.323 5.388 1.00 98.38 90 GLY A C 1
ATOM 649 O O . GLY A 1 90 ? -11.996 5.188 4.191 1.00 98.38 90 GLY A O 1
ATOM 650 N N . THR A 1 91 ? -10.759 6.095 5.835 1.00 98.69 91 THR A N 1
ATOM 651 C CA . THR A 1 91 ? -9.790 6.773 4.970 1.00 98.69 91 THR A CA 1
ATOM 652 C C . THR A 1 91 ? -8.377 6.465 5.425 1.00 98.69 91 THR A C 1
ATOM 654 O O . THR A 1 91 ? -8.131 6.260 6.613 1.00 98.69 91 THR A O 1
ATOM 657 N N . LEU A 1 92 ? -7.448 6.422 4.478 1.00 98.44 92 LEU A N 1
ATOM 658 C CA . LEU A 1 92 ? -6.045 6.126 4.701 1.00 98.44 92 LEU A CA 1
ATOM 659 C C . LEU A 1 92 ? -5.196 7.093 3.881 1.00 98.44 92 LEU A C 1
ATOM 661 O O . LEU A 1 92 ? -5.349 7.196 2.670 1.00 98.44 92 LEU A O 1
ATOM 665 N N . ASN A 1 93 ? -4.297 7.800 4.549 1.00 98.69 93 ASN A N 1
ATOM 666 C CA . ASN A 1 93 ? -3.231 8.575 3.927 1.00 98.69 93 ASN A CA 1
ATOM 667 C C . ASN A 1 93 ? -1.917 7.947 4.365 1.00 98.69 93 ASN A C 1
ATOM 669 O O . ASN A 1 93 ? -1.683 7.826 5.566 1.00 98.69 93 ASN A O 1
ATOM 673 N N . VAL A 1 94 ? -1.075 7.546 3.421 1.00 98.44 94 VAL A N 1
ATOM 674 C CA . VAL A 1 94 ? 0.212 6.905 3.703 1.00 98.44 94 VAL A CA 1
ATOM 675 C C . VAL A 1 94 ? 1.313 7.624 2.942 1.00 98.44 94 VAL A C 1
ATOM 677 O O . VAL A 1 94 ? 1.152 7.968 1.773 1.00 98.44 94 VAL A O 1
ATOM 680 N N . VAL A 1 95 ? 2.438 7.819 3.620 1.00 98.56 95 VAL A N 1
ATOM 681 C CA . VAL A 1 95 ? 3.709 8.246 3.044 1.00 98.56 95 VAL A CA 1
ATOM 682 C C . VAL A 1 95 ? 4.760 7.240 3.483 1.00 98.56 95 VAL A C 1
ATOM 684 O O . VAL A 1 95 ? 4.924 6.995 4.675 1.00 98.56 95 VAL A O 1
ATOM 687 N N . VAL A 1 96 ? 5.470 6.659 2.530 1.00 98.12 96 VAL A N 1
ATOM 688 C CA . VAL A 1 96 ? 6.589 5.753 2.774 1.00 98.12 96 VAL A CA 1
ATOM 689 C C . VAL A 1 96 ? 7.827 6.383 2.169 1.00 98.12 96 VAL A C 1
ATOM 691 O O . VAL A 1 96 ? 7.858 6.615 0.966 1.00 98.12 96 VAL A O 1
ATOM 694 N N . ASN A 1 97 ? 8.846 6.630 2.983 1.00 97.94 97 ASN A N 1
ATOM 695 C CA . ASN A 1 97 ? 10.184 6.925 2.492 1.00 97.94 97 ASN A CA 1
ATOM 696 C C . ASN A 1 97 ? 10.996 5.645 2.607 1.00 97.94 97 ASN A C 1
ATOM 698 O O . ASN A 1 97 ? 11.203 5.120 3.703 1.00 97.94 97 ASN A O 1
ATOM 702 N N . GLN A 1 98 ? 11.418 5.118 1.467 1.00 95.50 98 GLN A N 1
ATOM 703 C CA . GLN A 1 98 ? 12.336 3.989 1.454 1.00 95.50 98 GLN A CA 1
ATOM 704 C C . GLN A 1 98 ? 13.749 4.464 1.804 1.00 95.50 98 GLN A C 1
ATOM 706 O O . GLN A 1 98 ? 14.427 3.809 2.590 1.00 95.50 98 GLN A O 1
ATOM 711 N N . ASP A 1 99 ? 14.138 5.628 1.281 1.00 93.44 99 ASP A N 1
ATOM 712 C CA . ASP A 1 99 ? 15.364 6.366 1.589 1.00 93.44 99 ASP A CA 1
ATOM 713 C C . ASP A 1 99 ? 15.196 7.862 1.235 1.00 93.44 99 ASP A C 1
ATOM 715 O O . ASP A 1 99 ? 14.077 8.372 1.183 1.00 93.44 99 ASP A O 1
ATOM 719 N N . ASN A 1 100 ? 16.302 8.575 0.997 1.00 93.06 100 ASN A N 1
ATOM 720 C CA . ASN A 1 100 ? 16.319 9.996 0.646 1.00 93.06 100 ASN A CA 1
ATOM 721 C C . ASN A 1 100 ? 15.944 10.316 -0.817 1.00 93.06 100 ASN A C 1
ATOM 723 O O . ASN A 1 100 ? 15.741 11.487 -1.131 1.00 93.06 100 ASN A O 1
ATOM 727 N N . GLN A 1 101 ? 15.866 9.321 -1.701 1.00 93.50 101 GLN A N 1
ATOM 728 C CA . GLN A 1 101 ? 15.537 9.483 -3.122 1.00 93.50 101 GLN A CA 1
ATOM 729 C C . GLN A 1 101 ? 14.164 8.899 -3.474 1.00 93.50 101 GLN A C 1
ATOM 731 O O . GLN A 1 101 ? 13.599 9.234 -4.516 1.00 93.50 101 GLN A O 1
ATOM 736 N N . ARG A 1 102 ? 13.625 8.016 -2.627 1.00 95.81 102 ARG A N 1
ATOM 737 C CA . ARG A 1 102 ? 12.452 7.197 -2.936 1.00 95.81 102 ARG A CA 1
ATOM 738 C C . ARG A 1 102 ? 11.323 7.423 -1.939 1.00 95.81 102 ARG A C 1
ATOM 740 O O . ARG A 1 102 ? 11.411 7.018 -0.776 1.00 95.81 102 ARG A O 1
ATOM 747 N N . THR A 1 103 ? 10.227 7.999 -2.432 1.00 97.88 103 THR A N 1
ATOM 748 C CA . THR A 1 103 ? 9.022 8.289 -1.647 1.00 97.88 103 THR A CA 1
ATOM 749 C C . THR A 1 103 ? 7.768 7.802 -2.363 1.00 97.88 103 THR A C 1
ATOM 751 O O . THR A 1 103 ? 7.520 8.131 -3.523 1.00 97.88 103 THR A O 1
ATOM 754 N N . TYR A 1 104 ? 6.918 7.083 -1.639 1.00 97.69 104 TYR A N 1
ATOM 755 C CA . TYR A 1 104 ? 5.637 6.580 -2.123 1.00 97.69 104 TYR A CA 1
ATOM 756 C C . TYR A 1 104 ? 4.507 7.195 -1.303 1.00 97.69 104 TYR A C 1
ATOM 758 O O . TYR A 1 104 ? 4.540 7.148 -0.073 1.00 97.69 104 TYR A O 1
ATOM 766 N N . THR A 1 105 ? 3.500 7.771 -1.957 1.00 98.56 105 THR A N 1
ATOM 767 C CA . THR A 1 105 ? 2.338 8.345 -1.270 1.00 98.56 105 THR A CA 1
ATOM 768 C C . THR A 1 105 ? 1.034 7.804 -1.825 1.00 98.56 105 THR A C 1
ATOM 770 O O . THR A 1 105 ? 0.882 7.629 -3.032 1.00 98.56 105 THR A O 1
ATOM 773 N N . ALA A 1 106 ? 0.080 7.552 -0.934 1.00 98.50 106 ALA A N 1
ATOM 774 C CA . ALA A 1 106 ? -1.254 7.097 -1.291 1.00 98.50 106 ALA A CA 1
ATOM 775 C C . ALA A 1 106 ? -2.312 7.815 -0.447 1.00 98.50 106 ALA A C 1
ATOM 777 O O . ALA A 1 106 ? -2.185 7.888 0.777 1.00 98.50 106 ALA A O 1
ATOM 778 N N . ASP A 1 107 ? -3.361 8.307 -1.104 1.00 98.62 107 ASP A N 1
ATOM 779 C CA . ASP A 1 107 ? -4.607 8.756 -0.480 1.00 98.62 107 ASP A CA 1
ATOM 780 C C . ASP A 1 107 ? -5.742 7.844 -0.937 1.00 98.62 107 ASP A C 1
ATOM 782 O O . ASP A 1 107 ? -5.979 7.677 -2.139 1.00 98.62 107 ASP A O 1
ATOM 786 N N . ALA A 1 108 ? -6.430 7.235 0.022 1.00 98.56 108 ALA A N 1
ATOM 787 C CA . ALA A 1 108 ? -7.472 6.273 -0.263 1.00 98.56 108 ALA A CA 1
ATOM 788 C C . ALA A 1 108 ? -8.646 6.354 0.713 1.00 98.56 108 ALA A C 1
ATOM 790 O O . ALA A 1 108 ? -8.500 6.673 1.893 1.00 98.56 108 ALA A O 1
ATOM 791 N N . ALA A 1 109 ? -9.819 5.976 0.218 1.00 98.62 109 ALA A N 1
ATOM 792 C CA . ALA A 1 109 ? -10.970 5.607 1.027 1.00 98.62 109 ALA A CA 1
ATOM 793 C C . ALA A 1 109 ? -11.210 4.103 0.893 1.00 98.62 109 ALA A C 1
ATOM 795 O O . ALA A 1 109 ? -10.943 3.523 -0.156 1.00 98.62 109 ALA A O 1
ATOM 796 N N . PHE A 1 110 ? -11.720 3.459 1.932 1.00 98.31 110 PHE A N 1
ATOM 797 C CA . PHE A 1 110 ? -12.008 2.031 1.896 1.00 98.31 110 PHE A CA 1
ATOM 798 C C . PHE A 1 110 ? -13.339 1.704 2.564 1.00 98.31 110 PHE A C 1
ATOM 800 O O . PHE A 1 110 ? -13.791 2.412 3.465 1.00 98.31 110 PHE A O 1
ATOM 807 N N . THR A 1 111 ? -13.928 0.588 2.151 1.00 98.19 111 THR A N 1
ATOM 808 C CA . THR A 1 111 ? -15.091 -0.023 2.791 1.00 98.19 111 THR A CA 1
ATOM 809 C C . THR A 1 111 ? -14.752 -1.468 3.129 1.00 98.19 111 THR A C 1
ATOM 811 O O . THR A 1 111 ? -14.336 -2.234 2.260 1.00 98.19 111 THR A O 1
ATOM 814 N N . LEU A 1 112 ? -14.932 -1.844 4.394 1.00 95.81 112 LEU A N 1
ATOM 815 C CA . LEU A 1 112 ? -14.771 -3.210 4.882 1.00 95.81 112 LEU A CA 1
ATOM 816 C C . LEU A 1 112 ? -16.143 -3.854 5.091 1.00 95.81 112 LEU A C 1
ATOM 818 O O . LEU A 1 112 ? -16.830 -3.590 6.082 1.00 95.81 112 LEU A O 1
ATOM 822 N N . ASP A 1 113 ? -16.524 -4.721 4.160 1.00 91.56 113 ASP A N 1
ATOM 823 C CA . ASP A 1 113 ? -17.760 -5.503 4.191 1.00 91.56 113 ASP A CA 1
ATOM 824 C C . ASP A 1 113 ? -17.426 -7.004 4.289 1.00 91.56 113 ASP A C 1
ATOM 826 O O . ASP A 1 113 ? -16.335 -7.459 3.948 1.00 91.56 113 ASP A O 1
ATOM 830 N N . LYS A 1 114 ? -18.375 -7.814 4.754 1.00 87.12 114 LYS A N 1
ATOM 831 C CA . LYS A 1 114 ? -18.241 -9.275 4.772 1.00 87.12 114 LYS A CA 1
ATOM 832 C C . LYS A 1 114 ? -18.281 -9.899 3.371 1.00 87.12 114 LYS A C 1
ATOM 834 O O . LYS A 1 114 ? -17.787 -11.013 3.204 1.00 87.12 114 LYS A O 1
ATOM 839 N N . ILE A 1 115 ? -18.891 -9.227 2.394 1.00 91.88 115 ILE A N 1
ATOM 840 C CA . ILE A 1 115 ? -19.123 -9.760 1.045 1.00 91.88 115 ILE A CA 1
ATOM 841 C C . ILE A 1 115 ? -18.095 -9.213 0.053 1.00 91.88 115 ILE A C 1
ATOM 843 O O . ILE A 1 115 ? -17.440 -9.988 -0.654 1.00 91.88 115 ILE A O 1
ATOM 847 N N . ARG A 1 116 ? -17.955 -7.884 -0.000 1.00 94.69 116 ARG A N 1
ATOM 848 C CA . ARG A 1 116 ? -17.102 -7.176 -0.960 1.00 94.69 116 ARG A CA 1
ATOM 849 C C . ARG A 1 116 ? -16.497 -5.939 -0.313 1.00 94.69 116 ARG A C 1
ATOM 851 O O . ARG A 1 116 ? -17.187 -4.957 -0.070 1.00 94.69 116 ARG A O 1
ATOM 858 N N . ASN A 1 117 ? -15.199 -5.998 -0.069 1.00 97.44 117 ASN A N 1
ATOM 859 C CA . ASN A 1 117 ? -14.420 -4.846 0.345 1.00 97.44 117 ASN A CA 1
ATOM 860 C C . ASN A 1 117 ? -14.084 -3.980 -0.870 1.00 97.44 117 ASN A C 1
ATOM 862 O O . ASN A 1 117 ? -14.005 -4.483 -1.998 1.00 97.44 117 ASN A O 1
ATOM 866 N N . SER A 1 118 ? -13.847 -2.698 -0.625 1.00 97.81 118 SER A N 1
ATOM 867 C CA . SER A 1 118 ? -13.400 -1.754 -1.641 1.00 97.81 118 SER A CA 1
ATOM 868 C C . SER A 1 118 ? -12.275 -0.869 -1.116 1.00 97.81 118 SER A C 1
ATOM 870 O O . SER A 1 118 ? -12.207 -0.552 0.072 1.00 97.81 118 SER A O 1
ATOM 872 N N . LEU A 1 119 ? -11.401 -0.458 -2.027 1.00 98.00 119 LEU A N 1
ATOM 873 C CA . LEU A 1 119 ? -10.388 0.566 -1.838 1.00 98.00 119 LEU A CA 1
ATOM 874 C C . LEU A 1 119 ?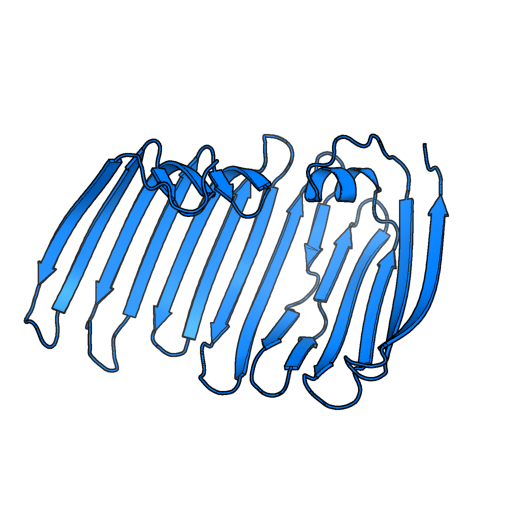 -10.475 1.506 -3.036 1.00 98.00 119 LEU A C 1
ATOM 876 O O . LEU A 1 119 ? -10.157 1.127 -4.159 1.00 98.00 119 LEU A O 1
ATOM 880 N N . LYS A 1 120 ? -10.911 2.732 -2.788 1.00 98.38 120 LYS A N 1
ATOM 881 C CA . LYS A 1 120 ? -10.886 3.825 -3.747 1.00 98.38 120 LYS A CA 1
ATOM 882 C C . LYS A 1 120 ? -9.588 4.593 -3.552 1.00 98.38 120 LYS A C 1
ATOM 884 O O . LYS A 1 120 ? -9.413 5.264 -2.539 1.00 98.38 120 LYS A O 1
ATOM 889 N N . LEU A 1 121 ? -8.684 4.476 -4.510 1.00 98.31 121 LEU A N 1
ATOM 890 C CA . LEU A 1 121 ? -7.400 5.156 -4.525 1.00 98.31 121 LEU A CA 1
ATOM 891 C C . LEU A 1 121 ? -7.580 6.503 -5.223 1.00 98.31 121 LEU A C 1
ATOM 893 O O . LEU A 1 121 ? -7.690 6.562 -6.447 1.00 98.31 121 LEU A O 1
ATOM 897 N N . ASN A 1 122 ? -7.670 7.578 -4.442 1.00 98.12 122 ASN A N 1
ATOM 898 C CA . ASN A 1 122 ? -7.892 8.920 -4.979 1.00 98.12 122 ASN A CA 1
ATOM 899 C C . ASN A 1 122 ? -6.616 9.486 -5.602 1.00 98.12 122 ASN A C 1
ATOM 901 O O . ASN A 1 122 ? -6.684 10.199 -6.601 1.00 98.12 122 ASN A O 1
ATOM 905 N N . ASN A 1 123 ? -5.467 9.174 -4.998 1.00 97.88 123 ASN A N 1
ATOM 906 C CA . ASN A 1 123 ? -4.160 9.570 -5.493 1.00 97.88 123 ASN A CA 1
ATOM 907 C C . ASN A 1 123 ? -3.102 8.523 -5.125 1.00 97.88 123 ASN A C 1
ATOM 909 O O . ASN A 1 123 ? -3.075 8.036 -3.993 1.00 97.88 123 ASN A O 1
ATOM 913 N N . LEU A 1 124 ? -2.209 8.225 -6.063 1.00 98.44 124 LEU A N 1
ATOM 914 C CA . LEU A 1 124 ? -1.017 7.408 -5.867 1.00 98.44 124 LEU A CA 1
ATOM 915 C C . LEU A 1 124 ? 0.163 8.071 -6.564 1.00 98.44 124 LEU A C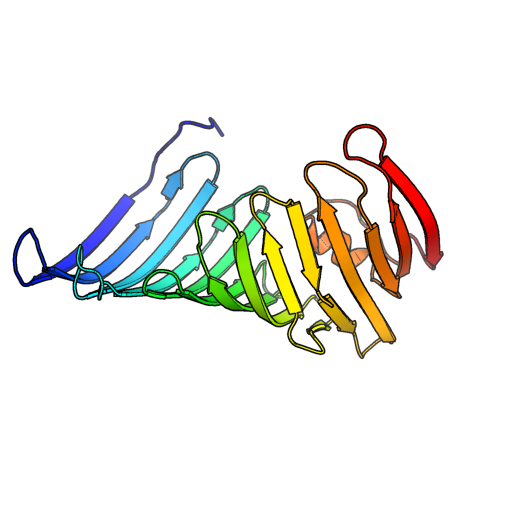 1
ATOM 917 O O . LEU A 1 124 ? 0.099 8.364 -7.758 1.00 98.44 124 LEU A O 1
ATOM 921 N N . LYS A 1 125 ? 1.249 8.270 -5.822 1.00 98.31 125 LYS A N 1
ATOM 922 C CA . LYS A 1 125 ? 2.497 8.833 -6.326 1.00 98.31 125 LYS A CA 1
ATOM 923 C C . LYS A 1 125 ? 3.654 7.915 -5.951 1.00 98.31 125 LYS A C 1
ATOM 925 O O . LYS A 1 125 ? 3.828 7.604 -4.776 1.00 98.31 125 LYS A O 1
ATOM 930 N N . LEU A 1 126 ? 4.458 7.522 -6.931 1.00 97.75 126 LEU A N 1
ATOM 931 C CA . LEU A 1 126 ? 5.705 6.792 -6.734 1.00 97.75 126 LEU A CA 1
ATOM 932 C C . LEU A 1 126 ? 6.842 7.659 -7.264 1.00 97.75 126 LEU A C 1
ATOM 934 O O . LEU A 1 126 ? 6.970 7.859 -8.472 1.00 97.75 126 LEU A O 1
ATOM 938 N N . GLN A 1 127 ? 7.618 8.225 -6.352 1.00 97.25 127 GLN A N 1
ATOM 939 C CA . GLN A 1 127 ? 8.785 9.025 -6.673 1.00 97.25 127 GLN A CA 1
ATOM 940 C C . GLN A 1 127 ? 10.033 8.176 -6.472 1.00 97.25 127 GLN A C 1
ATOM 942 O O . GLN A 1 127 ? 10.264 7.661 -5.378 1.00 97.25 127 GLN A O 1
ATOM 947 N N . PHE A 1 128 ? 10.821 8.061 -7.531 1.00 95.38 128 PHE A N 1
ATOM 948 C CA . PHE A 1 128 ? 12.147 7.461 -7.528 1.00 95.38 128 PHE A CA 1
ATOM 949 C C . PHE A 1 128 ? 13.195 8.547 -7.783 1.00 95.38 128 PHE A C 1
ATOM 951 O O . PHE A 1 128 ? 12.862 9.724 -7.919 1.00 95.38 128 PHE A O 1
ATOM 958 N N . ASP A 1 129 ? 14.459 8.140 -7.888 1.00 90.31 129 ASP A N 1
ATOM 959 C CA . ASP A 1 129 ? 15.581 9.051 -8.132 1.00 90.31 129 ASP A CA 1
ATOM 960 C C . ASP A 1 129 ? 15.395 9.884 -9.414 1.00 90.31 129 ASP A C 1
ATOM 962 O O . ASP A 1 129 ? 15.552 11.102 -9.413 1.00 90.31 129 ASP A O 1
ATOM 966 N N . THR A 1 130 ? 14.988 9.237 -10.511 1.00 88.31 130 THR A N 1
ATOM 967 C CA . THR A 1 130 ? 14.896 9.880 -11.837 1.00 88.31 130 THR A CA 1
ATOM 968 C C . THR A 1 130 ? 13.496 9.871 -12.439 1.00 88.31 130 THR A C 1
ATOM 970 O O . THR A 1 130 ? 13.274 10.464 -13.495 1.00 88.31 130 THR A O 1
ATOM 973 N N . SER A 1 131 ? 12.536 9.213 -11.790 1.00 94.50 131 SER A N 1
ATOM 974 C CA . SER A 1 131 ? 11.194 9.028 -12.326 1.00 94.50 131 SER A CA 1
ATOM 975 C C . SER A 1 131 ? 10.124 9.399 -11.310 1.00 94.50 131 SER A C 1
ATOM 977 O O . SER A 1 131 ? 10.278 9.274 -10.092 1.00 94.50 131 SER A O 1
ATOM 979 N N . LEU A 1 132 ? 9.004 9.876 -11.844 1.00 96.81 132 LEU A N 1
ATOM 980 C CA . LEU A 1 132 ? 7.822 10.174 -11.067 1.00 96.81 132 LEU A CA 1
ATOM 981 C C . LEU A 1 132 ? 6.606 9.562 -11.745 1.00 96.81 132 LEU A C 1
ATOM 983 O O . LEU A 1 132 ? 6.207 9.998 -12.822 1.00 96.81 132 LEU A O 1
ATOM 987 N N . TRP A 1 133 ? 5.990 8.601 -11.071 1.00 97.81 133 TRP A N 1
ATOM 988 C CA . TRP A 1 133 ? 4.745 7.980 -11.491 1.00 97.81 133 TRP A CA 1
ATOM 989 C C . TRP A 1 133 ? 3.599 8.530 -10.656 1.00 97.81 133 TRP A C 1
ATOM 991 O O . TRP A 1 133 ? 3.639 8.459 -9.429 1.00 97.81 133 TRP A O 1
ATOM 1001 N N . ALA A 1 134 ? 2.573 9.079 -11.298 1.00 98.31 134 ALA A N 1
ATOM 1002 C CA . ALA A 1 134 ? 1.404 9.615 -10.609 1.00 98.31 134 ALA A CA 1
ATOM 1003 C C . ALA A 1 134 ? 0.107 9.099 -11.231 1.00 98.31 134 ALA A C 1
ATOM 1005 O O . ALA A 1 134 ? -0.005 9.000 -12.455 1.00 98.31 134 ALA A O 1
ATOM 1006 N N . SER A 1 135 ? -0.879 8.786 -10.392 1.00 98.12 135 SER A N 1
ATOM 1007 C CA . SER A 1 135 ? -2.218 8.419 -10.846 1.00 98.12 135 SER A CA 1
ATOM 1008 C C . SER A 1 135 ? -2.873 9.574 -11.584 1.00 98.12 135 SER A C 1
ATOM 1010 O O . SER A 1 135 ? -2.887 10.703 -11.100 1.00 98.12 135 SER A O 1
ATOM 1012 N N . THR A 1 136 ? -3.458 9.281 -12.739 1.00 97.00 136 THR A N 1
ATOM 1013 C CA . THR A 1 136 ? -4.154 10.278 -13.572 1.00 97.00 136 THR A CA 1
ATOM 1014 C C . THR A 1 136 ? -5.633 10.424 -13.240 1.00 97.00 136 THR A C 1
ATOM 1016 O O . THR A 1 136 ? -6.282 11.378 -13.661 1.00 97.00 136 THR A O 1
ATOM 1019 N N . ARG A 1 137 ? -6.174 9.459 -12.500 1.00 96.81 137 ARG A N 1
ATOM 1020 C CA . ARG A 1 137 ? -7.576 9.365 -12.110 1.00 96.81 137 ARG A CA 1
ATOM 1021 C C . ARG A 1 137 ? -7.694 8.537 -10.844 1.00 96.81 137 ARG A C 1
ATOM 1023 O O . ARG A 1 137 ? -6.778 7.798 -10.485 1.00 96.81 137 ARG A O 1
ATOM 1030 N N . VAL A 1 138 ? -8.858 8.636 -10.219 1.00 97.94 138 VAL A N 1
ATOM 1031 C CA . VAL A 1 138 ? -9.240 7.724 -9.148 1.00 97.94 138 VAL A CA 1
ATOM 1032 C C . VAL A 1 138 ? -9.320 6.304 -9.711 1.00 97.94 138 VAL A C 1
ATOM 1034 O O . VAL A 1 138 ? -9.975 6.091 -10.731 1.00 97.94 138 VAL A O 1
ATOM 1037 N N . ALA A 1 139 ? -8.693 5.352 -9.026 1.00 98.12 139 ALA A N 1
ATOM 1038 C CA . ALA A 1 139 ? -8.816 3.924 -9.302 1.00 98.12 139 ALA A CA 1
ATOM 1039 C C . ALA A 1 139 ? -9.605 3.234 -8.186 1.00 98.12 139 ALA A C 1
ATOM 1041 O O . ALA A 1 139 ? -9.591 3.688 -7.038 1.00 98.12 139 ALA A O 1
ATOM 1042 N N . SER A 1 140 ? -10.267 2.123 -8.500 1.00 97.75 140 SER A N 1
ATOM 1043 C CA . SER A 1 140 ? -10.952 1.317 -7.483 1.00 97.75 140 SER A CA 1
ATOM 1044 C C . SER A 1 140 ? -10.445 -0.115 -7.499 1.00 97.75 140 SER A C 1
ATOM 1046 O O . SER A 1 140 ? -10.304 -0.725 -8.550 1.00 97.75 140 SER A O 1
ATOM 1048 N N . LEU A 1 141 ? -10.190 -0.666 -6.321 1.00 97.62 141 LEU A N 1
ATOM 1049 C CA . LEU A 1 141 ? -9.901 -2.076 -6.111 1.00 97.62 141 LEU A CA 1
ATOM 1050 C C . LEU A 1 141 ? -11.051 -2.672 -5.304 1.00 97.62 141 LEU A C 1
ATOM 1052 O O . LEU A 1 141 ? -11.398 -2.148 -4.246 1.00 97.62 141 LEU A O 1
ATOM 1056 N N . HIS A 1 142 ? -11.605 -3.789 -5.756 1.00 97.75 142 HIS A N 1
ATOM 1057 C CA . HIS A 1 142 ? -12.576 -4.564 -4.992 1.00 97.75 142 HIS A CA 1
ATOM 1058 C C . HIS A 1 142 ? -12.031 -5.955 -4.713 1.00 97.75 142 HIS A C 1
ATOM 1060 O O . HIS A 1 142 ? -11.441 -6.581 -5.588 1.00 97.75 142 HIS A O 1
ATOM 1066 N N . TRP A 1 143 ? -12.261 -6.469 -3.508 1.00 97.00 143 TRP A N 1
ATOM 1067 C CA . TRP A 1 143 ? -11.930 -7.854 -3.184 1.00 97.00 143 TRP A CA 1
ATOM 1068 C C . TRP A 1 143 ? -12.967 -8.468 -2.255 1.00 97.00 143 TRP A C 1
ATOM 1070 O O . TRP A 1 143 ? -13.508 -7.812 -1.364 1.00 97.00 143 TRP A O 1
ATOM 1080 N N . GLY A 1 144 ? -13.254 -9.753 -2.433 1.00 95.88 144 GLY A N 1
ATOM 1081 C CA . GLY A 1 144 ? -14.263 -10.410 -1.613 1.00 95.88 144 GLY A CA 1
ATOM 1082 C C . GLY A 1 144 ? -14.523 -11.852 -1.999 1.00 95.88 144 GLY A C 1
ATOM 1083 O O . GLY A 1 144 ? -13.611 -12.602 -2.353 1.00 95.88 144 GLY A O 1
ATOM 1084 N N . GLN A 1 145 ? -15.783 -12.261 -1.893 1.00 94.75 145 GLN A N 1
ATOM 1085 C CA . GLN A 1 145 ? -16.198 -13.618 -2.248 1.00 94.75 145 GLN A CA 1
ATOM 1086 C C . GLN A 1 145 ? -16.075 -13.891 -3.752 1.00 94.75 145 GLN A C 1
ATOM 1088 O O . GLN A 1 145 ? -15.645 -14.977 -4.123 1.00 94.75 145 GLN A O 1
ATOM 1093 N N . ALA A 1 146 ? -16.376 -12.898 -4.594 1.00 93.50 146 ALA A N 1
ATOM 1094 C CA . ALA A 1 146 ? -16.349 -13.049 -6.048 1.00 93.50 146 ALA A CA 1
ATOM 1095 C C . ALA A 1 146 ? -14.925 -13.167 -6.622 1.00 93.50 146 ALA A C 1
ATOM 1097 O O . ALA A 1 146 ? -14.703 -13.924 -7.560 1.00 93.50 146 ALA A O 1
ATOM 1098 N N . GLY A 1 147 ? -13.951 -12.454 -6.052 1.00 95.38 147 GLY A N 1
ATOM 1099 C CA . GLY A 1 147 ? -12.605 -12.344 -6.615 1.00 95.38 147 GLY A CA 1
ATOM 1100 C C . GLY A 1 147 ? -11.948 -11.018 -6.272 1.00 95.38 147 GLY A C 1
ATOM 1101 O O . GLY A 1 147 ? -12.317 -10.394 -5.272 1.00 95.38 147 GLY A O 1
ATOM 1102 N N . VAL A 1 148 ? -10.998 -10.615 -7.112 1.00 97.00 148 VAL A N 1
ATOM 1103 C CA . VAL A 1 148 ? -10.318 -9.318 -7.075 1.00 97.00 148 VAL A CA 1
ATOM 1104 C C . VAL A 1 148 ? -10.591 -8.581 -8.378 1.00 97.00 148 VAL A C 1
ATOM 1106 O O . VAL A 1 148 ? -10.412 -9.144 -9.451 1.00 97.00 148 VAL A O 1
ATOM 1109 N N . GLU A 1 149 ? -11.011 -7.329 -8.289 1.00 97.81 149 GLU A N 1
ATOM 1110 C CA . GLU A 1 149 ? -11.275 -6.456 -9.430 1.00 97.81 149 GLU A CA 1
ATOM 1111 C C . GLU A 1 149 ? -10.459 -5.180 -9.293 1.00 97.81 149 GLU A C 1
ATOM 1113 O O . GLU A 1 149 ? -10.466 -4.563 -8.227 1.00 97.81 149 GLU A O 1
ATOM 1118 N N . VAL A 1 150 ? -9.803 -4.771 -10.370 1.00 98.00 150 VAL A N 1
ATOM 1119 C CA . VAL A 1 150 ? -9.153 -3.469 -10.500 1.00 98.00 150 VAL A CA 1
ATOM 1120 C C . VAL A 1 150 ? -9.896 -2.693 -11.572 1.00 98.00 150 VAL A C 1
ATOM 1122 O O . VAL A 1 150 ? -9.964 -3.129 -12.717 1.00 98.00 150 VAL A O 1
ATOM 1125 N N . ASP A 1 151 ? -10.423 -1.535 -11.206 1.00 97.12 151 ASP A N 1
ATOM 1126 C CA . ASP A 1 151 ? -11.026 -0.586 -12.127 1.00 97.12 151 ASP A CA 1
ATOM 1127 C C . ASP A 1 151 ? -10.045 0.564 -12.374 1.00 97.12 151 ASP A C 1
ATOM 1129 O O . ASP A 1 151 ? -9.806 1.413 -11.505 1.00 97.12 151 ASP A O 1
ATOM 1133 N N . SER A 1 152 ? -9.486 0.559 -13.585 1.00 93.56 152 SER A N 1
ATOM 1134 C CA . SER A 1 152 ? -8.811 1.698 -14.206 1.00 93.56 152 SER A CA 1
ATOM 1135 C C . SER A 1 152 ? -7.640 2.316 -13.424 1.00 93.56 152 SER A C 1
ATOM 1137 O O . SER A 1 152 ? -7.482 3.543 -13.416 1.00 93.56 152 SER A O 1
ATOM 1139 N N . LEU A 1 153 ? -6.764 1.501 -12.821 1.00 97.94 153 LEU A N 1
ATOM 1140 C CA . LEU A 1 153 ? -5.487 2.011 -12.306 1.00 97.94 153 LEU A CA 1
ATOM 1141 C C . LEU A 1 153 ? -4.642 2.504 -13.482 1.00 97.94 153 LEU A C 1
ATOM 1143 O O . LEU A 1 153 ? -4.299 1.716 -14.354 1.00 97.94 153 LEU A O 1
ATOM 1147 N N . ASP A 1 154 ? -4.316 3.797 -13.516 1.00 98.00 154 ASP A N 1
ATOM 1148 C CA . ASP A 1 154 ? -3.529 4.417 -14.590 1.00 98.00 154 ASP A CA 1
ATOM 1149 C C . ASP A 1 154 ? -2.530 5.417 -13.999 1.00 98.00 154 ASP A C 1
ATOM 1151 O O . ASP A 1 154 ? -2.908 6.520 -13.585 1.00 98.00 154 ASP A O 1
ATOM 1155 N N . LEU A 1 155 ? -1.261 5.012 -13.936 1.00 98.25 155 LEU A N 1
ATOM 1156 C CA . LEU A 1 155 ? -0.141 5.858 -13.540 1.00 98.25 155 LEU A CA 1
ATOM 1157 C C . LEU A 1 155 ? 0.600 6.353 -14.778 1.00 98.25 155 LEU A C 1
ATOM 1159 O O . LEU A 1 155 ? 0.823 5.594 -15.723 1.00 98.25 155 LEU A O 1
ATOM 1163 N N . ARG A 1 156 ? 1.049 7.606 -14.742 1.00 98.12 156 ARG A N 1
ATOM 1164 C CA . ARG A 1 156 ? 1.862 8.207 -15.801 1.00 98.12 156 ARG A CA 1
ATOM 1165 C C . ARG A 1 156 ? 3.172 8.741 -15.273 1.00 98.12 156 ARG A C 1
ATOM 1167 O O . ARG A 1 156 ? 3.211 9.320 -14.188 1.00 98.12 156 ARG A O 1
ATOM 1174 N N . ASN A 1 157 ? 4.196 8.611 -16.104 1.00 97.06 157 ASN A N 1
ATOM 1175 C CA . ASN A 1 157 ? 5.447 9.329 -15.965 1.00 97.06 157 ASN A CA 1
ATOM 1176 C C . ASN A 1 157 ? 5.582 10.328 -17.117 1.00 97.06 157 ASN A C 1
ATOM 1178 O O . ASN A 1 157 ? 5.782 9.957 -18.273 1.00 97.06 157 ASN A O 1
ATOM 1182 N N . ALA A 1 158 ? 5.446 11.614 -16.795 1.00 91.75 158 ALA A N 1
ATOM 1183 C CA . ALA A 1 158 ? 5.482 12.681 -17.790 1.00 91.75 158 ALA A CA 1
ATOM 1184 C C . ALA A 1 158 ? 6.865 12.836 -18.446 1.00 91.75 158 ALA A C 1
ATOM 1186 O O . ALA A 1 158 ? 6.938 13.265 -19.594 1.00 91.75 158 ALA A O 1
ATOM 1187 N N . ALA A 1 159 ? 7.947 12.469 -17.751 1.00 92.38 159 ALA A N 1
ATOM 1188 C CA . ALA A 1 159 ? 9.311 12.677 -18.235 1.00 92.38 159 ALA A CA 1
ATOM 1189 C C . ALA A 1 159 ? 9.663 11.789 -19.440 1.00 92.38 159 ALA A C 1
ATOM 1191 O O . ALA A 1 159 ? 10.478 12.180 -20.269 1.00 92.38 159 ALA A O 1
ATOM 1192 N N . ASN A 1 160 ? 9.051 10.607 -19.551 1.00 91.38 160 ASN A N 1
ATOM 1193 C CA . ASN A 1 160 ? 9.358 9.628 -20.598 1.00 91.38 160 ASN A CA 1
ATOM 1194 C C . ASN A 1 160 ? 8.107 9.063 -21.293 1.00 91.38 160 ASN A C 1
ATOM 1196 O O . ASN A 1 160 ? 8.170 8.009 -21.925 1.00 91.38 160 ASN A O 1
ATOM 1200 N N . ASN A 1 161 ? 6.962 9.743 -21.157 1.00 93.50 161 ASN A N 1
ATOM 1201 C CA . ASN A 1 161 ? 5.664 9.263 -21.636 1.00 93.50 161 ASN A CA 1
ATOM 1202 C C . ASN A 1 161 ? 5.334 7.831 -21.152 1.00 93.50 161 ASN A C 1
ATOM 1204 O O . ASN A 1 161 ? 4.703 7.051 -21.865 1.00 93.50 161 ASN A O 1
ATOM 1208 N N . GLY A 1 162 ? 5.801 7.464 -19.957 1.00 96.25 162 GLY A N 1
ATOM 1209 C CA . GLY A 1 162 ? 5.580 6.148 -19.376 1.00 96.25 162 GLY A CA 1
ATOM 1210 C C . GLY A 1 162 ? 4.150 5.969 -18.886 1.00 96.25 162 GLY A C 1
ATOM 1211 O O . GLY A 1 162 ? 3.490 6.927 -18.459 1.00 96.25 162 GLY A O 1
ATOM 1212 N N . ARG A 1 163 ? 3.666 4.727 -18.930 1.00 97.31 163 ARG A N 1
ATOM 1213 C CA . ARG A 1 163 ? 2.330 4.354 -18.455 1.00 97.31 163 ARG A CA 1
ATOM 1214 C C . ARG A 1 163 ? 2.361 3.036 -17.697 1.00 97.31 163 ARG A C 1
ATOM 1216 O O . ARG A 1 163 ? 2.986 2.089 -18.140 1.00 97.31 163 ARG A O 1
ATOM 1223 N N . ILE A 1 164 ? 1.637 2.964 -16.587 1.00 97.44 164 ILE A N 1
ATOM 1224 C CA . ILE A 1 164 ? 1.256 1.701 -15.950 1.00 97.44 164 ILE A CA 1
ATOM 1225 C C . ILE A 1 164 ? -0.262 1.686 -15.896 1.00 97.44 164 ILE A C 1
ATOM 1227 O O . ILE A 1 164 ? -0.869 2.577 -15.307 1.00 97.44 164 ILE A O 1
ATOM 1231 N N . PHE A 1 165 ? -0.870 0.685 -16.512 1.00 98.06 165 PHE A N 1
ATOM 1232 C CA . PHE A 1 165 ? -2.305 0.501 -16.572 1.00 98.06 165 PHE A CA 1
ATOM 1233 C C . PHE A 1 165 ? -2.681 -0.910 -16.142 1.00 98.06 165 PHE A C 1
ATOM 1235 O O . PHE A 1 165 ? -2.097 -1.882 -16.618 1.00 98.06 165 PHE A O 1
ATOM 1242 N N . VAL A 1 166 ? -3.672 -1.008 -15.260 1.00 98.00 166 VAL A N 1
ATOM 1243 C CA . VAL A 1 166 ? -4.248 -2.280 -14.824 1.00 98.00 166 VAL A CA 1
ATOM 1244 C C . VAL A 1 166 ? -5.760 -2.139 -14.772 1.00 98.00 166 VAL A C 1
ATOM 1246 O O . VAL A 1 166 ? -6.282 -1.224 -14.130 1.00 98.00 166 VAL A O 1
ATOM 1249 N N . ASN A 1 167 ? -6.459 -3.059 -15.427 1.00 98.25 167 ASN A N 1
ATOM 1250 C CA . ASN A 1 167 ? -7.910 -3.120 -15.396 1.00 98.25 167 ASN A CA 1
ATOM 1251 C C . ASN A 1 167 ? -8.399 -4.550 -15.595 1.00 98.25 167 ASN A C 1
ATOM 1253 O O . ASN A 1 167 ? -7.934 -5.244 -16.493 1.00 98.25 167 ASN A O 1
ATOM 1257 N N . GLY A 1 168 ? -9.375 -4.969 -14.802 1.00 97.50 168 GLY A N 1
ATOM 1258 C CA . GLY A 1 168 ? -10.050 -6.239 -15.003 1.00 97.50 168 GLY A CA 1
ATOM 1259 C C . GLY A 1 168 ? -10.386 -6.964 -13.714 1.00 97.50 168 GLY A C 1
ATOM 1260 O O . GLY A 1 168 ? -10.273 -6.431 -12.611 1.00 97.50 168 GLY A O 1
ATOM 1261 N N . PHE A 1 169 ? -10.817 -8.208 -13.866 1.00 97.44 169 PHE A N 1
ATOM 1262 C CA . PHE A 1 169 ? -11.369 -9.028 -12.805 1.00 97.44 169 PHE A CA 1
ATOM 1263 C C . PHE A 1 169 ? -10.756 -10.426 -12.819 1.00 97.44 169 PHE A C 1
ATOM 1265 O O . PHE A 1 169 ? -10.733 -11.116 -13.837 1.00 97.44 169 PHE A O 1
ATOM 1272 N N . VAL A 1 170 ? -10.288 -10.853 -11.652 1.00 96.25 170 VAL A N 1
ATOM 1273 C CA . VAL A 1 170 ? -9.785 -12.196 -11.385 1.00 96.25 170 VAL A CA 1
ATOM 1274 C C . VAL A 1 170 ? -10.746 -12.857 -10.395 1.00 96.25 170 VAL A C 1
ATOM 1276 O O . VAL A 1 170 ? -10.656 -12.601 -9.186 1.00 96.25 170 VAL A O 1
ATOM 1279 N N . PRO A 1 171 ? -11.705 -13.671 -10.869 1.00 96.25 171 PRO A N 1
ATOM 1280 C CA . PRO A 1 171 ? -12.630 -14.355 -9.991 1.00 96.25 171 PRO A CA 1
ATOM 1281 C C . PRO A 1 171 ? -11.946 -15.496 -9.237 1.00 96.25 171 PRO A C 1
ATOM 1283 O O . PRO A 1 171 ? -10.950 -16.061 -9.684 1.00 96.25 171 PRO A O 1
ATOM 1286 N N . LYS A 1 172 ? -12.536 -15.905 -8.111 1.00 93.62 172 LYS A N 1
ATOM 1287 C CA . LYS A 1 172 ? -12.135 -17.157 -7.440 1.00 93.62 172 LYS A CA 1
ATOM 1288 C C . LYS A 1 172 ? -12.571 -18.405 -8.209 1.00 93.62 172 LYS A C 1
ATOM 1290 O O . LYS A 1 172 ? -11.971 -19.460 -8.042 1.00 93.62 172 LYS A O 1
ATOM 1295 N N . GLN A 1 173 ? -13.639 -18.292 -8.994 1.00 92.50 173 GLN A N 1
ATOM 1296 C CA . GLN A 1 173 ? -14.208 -19.359 -9.812 1.00 92.50 173 GLN A CA 1
ATOM 1297 C C . GLN A 1 173 ? -14.708 -18.778 -11.135 1.00 92.50 173 GLN A C 1
ATOM 1299 O O . GLN A 1 173 ? -15.328 -17.718 -11.150 1.00 92.50 173 GLN A O 1
ATOM 1304 N N . GLY A 1 174 ? -14.479 -19.492 -12.233 1.00 93.12 174 GLY A N 1
ATOM 1305 C CA . GLY A 1 174 ? -14.779 -19.004 -13.578 1.00 93.12 174 GLY A CA 1
ATOM 1306 C C . GLY A 1 174 ? -13.597 -18.273 -14.210 1.00 93.12 174 GLY A C 1
ATOM 1307 O O . GLY A 1 174 ? -12.457 -18.413 -13.765 1.00 93.12 174 GLY A O 1
ATOM 1308 N N . ASN A 1 175 ? -13.878 -17.533 -15.279 1.00 94.94 175 ASN A N 1
ATOM 1309 C CA . ASN A 1 175 ? -12.845 -16.973 -16.141 1.00 94.94 175 ASN A CA 1
ATOM 1310 C C . ASN A 1 175 ? -12.432 -15.570 -15.697 1.00 94.94 175 ASN A C 1
ATOM 1312 O O . ASN A 1 175 ? -13.271 -14.678 -15.570 1.00 94.94 175 ASN A O 1
ATOM 1316 N N . ALA A 1 176 ? -11.131 -15.384 -15.507 1.00 96.06 176 ALA A N 1
ATOM 1317 C CA . ALA A 1 176 ? -10.512 -14.082 -15.373 1.00 96.06 176 ALA A CA 1
ATOM 1318 C C . ALA A 1 176 ? -10.534 -13.325 -16.701 1.00 96.06 176 ALA A C 1
ATOM 1320 O O . ALA A 1 176 ? -10.577 -13.914 -17.784 1.00 96.06 176 ALA A O 1
ATOM 1321 N N . ASN A 1 177 ? -10.487 -12.007 -16.584 1.00 96.69 177 ASN A N 1
ATOM 1322 C CA . ASN A 1 177 ? -10.212 -11.095 -17.675 1.00 96.69 177 ASN A CA 1
ATOM 1323 C C . ASN A 1 177 ? -9.451 -9.906 -17.093 1.00 96.69 177 ASN A C 1
ATOM 1325 O O . ASN A 1 177 ? -10.052 -9.078 -16.408 1.00 96.69 177 ASN A O 1
ATOM 1329 N N . LEU A 1 178 ? -8.140 -9.866 -17.297 1.00 97.19 178 LEU A N 1
ATOM 1330 C CA . LEU A 1 178 ? -7.258 -8.853 -16.731 1.00 97.19 178 LEU A CA 1
ATOM 1331 C C . LEU A 1 178 ? -6.306 -8.331 -17.802 1.00 97.19 178 LEU A C 1
ATOM 1333 O O . LEU A 1 178 ? -5.542 -9.095 -18.389 1.00 97.19 178 LEU A O 1
ATOM 1337 N N . ASP A 1 179 ? -6.320 -7.018 -17.980 1.00 97.75 179 ASP A N 1
ATOM 1338 C CA . ASP A 1 179 ? -5.427 -6.286 -18.860 1.00 97.75 179 ASP A CA 1
ATOM 1339 C C . ASP A 1 179 ? -4.381 -5.543 -18.031 1.00 97.75 179 ASP A C 1
ATOM 1341 O O . ASP A 1 179 ? -4.701 -4.780 -17.112 1.00 97.75 179 ASP A O 1
ATOM 1345 N N . ILE A 1 180 ? -3.115 -5.758 -18.377 1.00 97.19 180 ILE A N 1
ATOM 1346 C CA . ILE A 1 180 ? -1.965 -5.060 -17.812 1.00 97.19 180 ILE A CA 1
ATOM 1347 C C . ILE A 1 180 ? -1.178 -4.465 -18.973 1.00 97.19 180 ILE A C 1
ATOM 1349 O O . ILE A 1 180 ? -0.761 -5.186 -19.878 1.00 97.19 180 ILE A O 1
ATOM 1353 N N . ALA A 1 181 ? -0.940 -3.159 -18.931 1.00 97.44 181 ALA A N 1
ATOM 1354 C CA . ALA A 1 181 ? -0.054 -2.479 -19.865 1.00 97.44 181 ALA A CA 1
ATOM 1355 C C . ALA A 1 181 ? 0.958 -1.633 -19.094 1.00 97.44 181 ALA A C 1
ATOM 1357 O O . ALA A 1 181 ? 0.595 -0.824 -18.246 1.00 97.44 181 ALA A O 1
ATOM 1358 N N . VAL A 1 182 ? 2.231 -1.831 -19.389 1.00 96.75 182 VAL A N 1
ATOM 1359 C CA . VAL A 1 182 ? 3.355 -1.093 -18.836 1.00 96.75 182 VAL A CA 1
ATOM 1360 C C . VAL A 1 182 ? 4.171 -0.607 -20.018 1.00 96.75 182 VAL A C 1
ATOM 1362 O O . VAL A 1 182 ? 4.652 -1.422 -20.795 1.00 96.75 182 VAL A O 1
ATOM 1365 N N . ASP A 1 183 ? 4.332 0.701 -20.137 1.00 96.62 183 ASP A N 1
ATOM 1366 C CA . ASP A 1 183 ? 5.054 1.355 -21.219 1.00 96.62 183 ASP A CA 1
ATOM 1367 C C . ASP A 1 183 ? 6.166 2.224 -20.623 1.00 96.62 183 ASP A C 1
ATOM 1369 O O . ASP A 1 183 ? 5.928 2.985 -19.679 1.00 96.62 183 ASP A O 1
ATOM 1373 N N . ASN A 1 184 ? 7.372 2.133 -21.189 1.00 95.06 184 ASN A N 1
ATOM 1374 C CA . ASN A 1 184 ? 8.558 2.904 -20.798 1.00 95.06 184 ASN A CA 1
ATOM 1375 C C . ASN A 1 184 ? 8.852 2.886 -19.283 1.00 95.06 184 ASN A C 1
ATOM 1377 O O . ASN A 1 184 ? 9.195 3.915 -18.691 1.00 95.06 184 ASN A O 1
ATOM 1381 N N . LEU A 1 185 ? 8.725 1.724 -18.636 1.00 94.00 185 LEU A N 1
ATOM 1382 C CA . LEU A 1 185 ? 9.115 1.570 -17.236 1.00 94.00 185 LEU A CA 1
ATOM 1383 C C . LEU A 1 185 ? 10.634 1.448 -17.132 1.00 94.00 185 LEU A C 1
ATOM 1385 O O . LEU A 1 185 ? 11.223 0.576 -17.763 1.00 94.00 185 LEU A O 1
ATOM 1389 N N . ASN A 1 186 ? 11.275 2.298 -16.331 1.00 93.06 186 ASN A N 1
ATOM 1390 C CA . ASN A 1 186 ? 12.710 2.181 -16.101 1.00 93.06 186 ASN A CA 1
ATOM 1391 C C . ASN A 1 186 ? 12.994 0.911 -15.283 1.00 93.06 186 ASN A C 1
ATOM 1393 O O . ASN A 1 186 ? 12.439 0.738 -14.198 1.00 93.06 186 ASN A O 1
ATOM 1397 N N . ALA A 1 187 ? 13.861 0.025 -15.779 1.00 91.12 187 ALA A N 1
ATOM 1398 C CA . ALA A 1 187 ? 14.243 -1.198 -15.069 1.00 91.12 187 ALA A CA 1
ATOM 1399 C C . ALA A 1 187 ? 14.822 -0.899 -13.672 1.00 91.12 187 ALA A C 1
ATOM 1401 O O . ALA A 1 187 ? 14.585 -1.656 -12.728 1.00 91.12 187 ALA A O 1
ATOM 1402 N N . ALA A 1 188 ? 15.492 0.249 -13.516 1.00 90.88 188 ALA A N 1
ATOM 1403 C CA . ALA A 1 188 ? 16.008 0.713 -12.234 1.00 90.88 188 ALA A CA 1
ATOM 1404 C C . ALA A 1 188 ? 14.887 0.982 -11.210 1.00 90.88 188 ALA A C 1
ATOM 1406 O O . ALA A 1 188 ? 15.082 0.736 -10.021 1.00 90.88 188 ALA A O 1
ATOM 1407 N N . ASP A 1 189 ? 13.697 1.410 -11.653 1.00 90.81 189 ASP A N 1
ATOM 1408 C CA . ASP A 1 189 ? 12.533 1.606 -10.777 1.00 90.81 189 ASP A CA 1
ATOM 1409 C C . ASP A 1 189 ? 12.033 0.259 -10.233 1.00 90.81 189 ASP A C 1
ATOM 1411 O O . ASP A 1 189 ? 11.681 0.148 -9.060 1.00 90.81 189 ASP A O 1
ATOM 1415 N N . VAL A 1 190 ? 12.044 -0.797 -11.056 1.00 87.06 190 VAL A N 1
ATOM 1416 C CA . VAL A 1 190 ? 11.636 -2.155 -10.647 1.00 87.06 190 VAL A CA 1
ATOM 1417 C C . VAL A 1 190 ? 12.624 -2.747 -9.646 1.00 87.06 190 VAL A C 1
ATOM 1419 O O . VAL A 1 190 ? 12.218 -3.298 -8.620 1.00 87.06 190 VAL A O 1
ATOM 1422 N N . VAL A 1 191 ? 13.924 -2.601 -9.912 1.00 89.06 191 VAL A N 1
ATOM 1423 C CA . VAL A 1 191 ? 14.992 -2.982 -8.976 1.00 89.06 191 VAL A CA 1
ATOM 1424 C C . VAL A 1 191 ? 14.822 -2.236 -7.654 1.00 89.06 191 VAL A C 1
ATOM 1426 O O . VAL A 1 191 ? 14.847 -2.848 -6.586 1.00 89.06 191 VAL A O 1
ATOM 1429 N N . ALA A 1 192 ? 14.576 -0.924 -7.718 1.00 87.62 192 ALA A N 1
ATOM 1430 C CA . ALA A 1 192 ? 14.373 -0.089 -6.544 1.00 87.62 192 ALA A CA 1
ATOM 1431 C C . ALA A 1 192 ? 13.143 -0.507 -5.726 1.00 87.62 192 ALA A C 1
ATOM 1433 O O . ALA A 1 192 ? 13.248 -0.592 -4.500 1.00 87.62 192 ALA A O 1
ATOM 1434 N N . LEU A 1 193 ? 12.015 -0.788 -6.389 1.00 87.06 193 LEU A N 1
ATOM 1435 C CA . LEU A 1 193 ? 10.788 -1.279 -5.758 1.00 87.06 193 LEU A CA 1
ATOM 1436 C C . LEU A 1 193 ? 10.998 -2.631 -5.088 1.00 87.06 193 LEU A C 1
ATOM 1438 O O . LEU A 1 193 ? 10.540 -2.820 -3.972 1.00 87.06 193 LEU A O 1
ATOM 1442 N N . THR A 1 194 ? 11.679 -3.562 -5.757 1.00 88.06 194 THR A N 1
ATOM 1443 C CA . THR A 1 194 ? 11.906 -4.926 -5.249 1.00 88.06 194 THR A CA 1
ATOM 1444 C C . THR A 1 194 ? 13.067 -5.025 -4.262 1.00 88.06 194 THR A C 1
ATOM 1446 O O . THR A 1 194 ? 13.264 -6.089 -3.681 1.00 88.06 194 THR A O 1
ATOM 1449 N N . GLN A 1 195 ? 13.814 -3.933 -4.058 1.00 87.69 195 GLN A N 1
ATOM 1450 C CA . GLN A 1 195 ? 15.052 -3.898 -3.268 1.00 87.69 195 GLN A CA 1
ATOM 1451 C C . GLN A 1 195 ? 16.042 -4.986 -3.697 1.00 87.69 195 GLN A C 1
ATOM 1453 O O . GLN A 1 195 ? 16.699 -5.613 -2.870 1.00 87.69 195 GLN A O 1
ATOM 1458 N N . SER A 1 196 ? 16.102 -5.235 -5.005 1.00 86.56 196 SER A N 1
ATOM 1459 C CA . SER A 1 196 ? 16.996 -6.227 -5.584 1.00 86.56 196 SER A CA 1
ATOM 1460 C C . SER A 1 196 ? 18.419 -5.677 -5.691 1.00 86.56 196 SER A C 1
ATOM 1462 O O . SER A 1 196 ? 18.610 -4.500 -5.986 1.00 86.56 196 SER A O 1
ATOM 1464 N N . ASP A 1 197 ? 19.414 -6.550 -5.528 1.00 85.69 197 ASP A N 1
ATOM 1465 C CA . ASP A 1 197 ? 20.832 -6.225 -5.744 1.00 85.69 197 ASP A CA 1
ATOM 1466 C C . ASP A 1 197 ? 21.229 -6.243 -7.235 1.00 85.69 197 ASP A C 1
ATOM 1468 O O . ASP A 1 197 ? 22.388 -6.024 -7.590 1.00 85.69 197 ASP A O 1
ATOM 1472 N N . ILE A 1 198 ? 20.280 -6.537 -8.129 1.00 87.81 198 ILE A N 1
ATOM 1473 C CA . ILE A 1 198 ? 20.510 -6.551 -9.572 1.00 87.81 198 ILE A CA 1
ATOM 1474 C C . ILE A 1 198 ? 20.717 -5.117 -10.056 1.00 87.81 198 ILE A C 1
ATOM 1476 O O . ILE A 1 198 ? 19.848 -4.267 -9.901 1.00 87.81 198 ILE A O 1
ATOM 1480 N N . ASN A 1 199 ? 21.836 -4.854 -10.724 1.00 83.56 199 ASN A N 1
ATOM 1481 C CA . ASN A 1 199 ? 21.985 -3.631 -11.500 1.00 83.56 199 ASN A CA 1
ATOM 1482 C C . ASN A 1 199 ? 21.336 -3.858 -12.867 1.00 83.56 199 ASN A C 1
ATOM 1484 O O . ASN A 1 199 ? 21.867 -4.623 -13.664 1.00 83.56 199 ASN A O 1
ATOM 1488 N N . ALA A 1 200 ? 20.179 -3.243 -13.098 1.00 86.94 200 ALA A N 1
ATOM 1489 C CA . ALA A 1 200 ? 19.498 -3.272 -14.384 1.00 86.94 200 ALA A CA 1
ATOM 1490 C C . ALA A 1 200 ? 19.125 -1.851 -14.796 1.00 86.94 200 ALA A C 1
ATOM 1492 O O . ALA A 1 200 ? 18.595 -1.068 -14.000 1.00 86.94 200 ALA A O 1
ATOM 14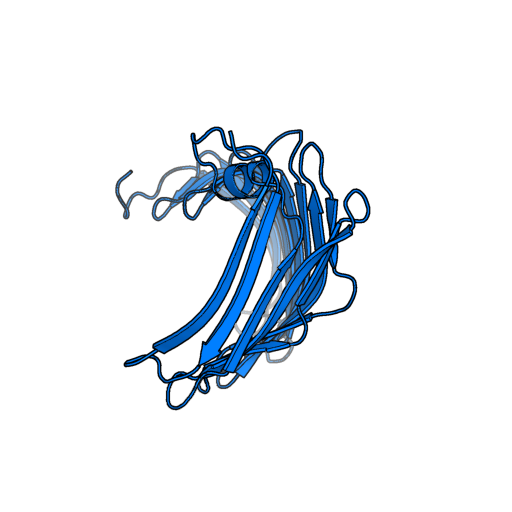93 N N . ARG A 1 201 ? 19.396 -1.521 -16.056 1.00 87.94 201 ARG A N 1
ATOM 1494 C CA . ARG A 1 201 ? 19.009 -0.249 -16.685 1.00 87.94 201 ARG A CA 1
ATOM 1495 C C . ARG A 1 201 ? 18.222 -0.515 -17.959 1.00 87.94 201 ARG A C 1
ATOM 1497 O O . ARG A 1 201 ? 18.139 -1.656 -18.385 1.00 87.94 201 ARG A O 1
ATOM 1504 N N . GLY A 1 202 ? 17.628 0.529 -18.528 1.00 91.50 202 GLY A N 1
ATOM 1505 C CA . GLY A 1 202 ? 16.840 0.443 -19.758 1.00 91.50 202 GLY A CA 1
ATOM 1506 C C . GLY A 1 202 ? 15.341 0.588 -19.522 1.00 91.50 202 GLY A C 1
ATOM 1507 O O . GLY A 1 202 ? 14.883 0.809 -18.398 1.00 91.50 202 GLY A O 1
ATOM 1508 N N . LEU A 1 203 ? 14.576 0.494 -20.606 1.00 93.00 203 LEU A N 1
ATOM 1509 C CA . LEU A 1 203 ? 13.123 0.629 -20.593 1.00 93.00 203 LEU A CA 1
ATOM 1510 C C . LEU A 1 203 ? 12.463 -0.719 -20.838 1.00 93.00 203 LEU A C 1
ATOM 1512 O O . LEU A 1 203 ? 12.848 -1.463 -21.736 1.00 93.00 203 LEU A O 1
ATOM 1516 N N . VAL A 1 204 ? 11.433 -1.003 -20.052 1.00 93.50 204 VAL A N 1
ATOM 1517 C CA . VAL A 1 204 ? 10.637 -2.222 -20.117 1.00 93.50 204 VAL A CA 1
ATOM 1518 C C . VAL A 1 204 ? 9.223 -1.872 -20.559 1.00 93.50 204 VAL A C 1
ATOM 1520 O O . VAL A 1 204 ? 8.596 -0.950 -20.032 1.00 93.50 204 VAL A O 1
ATOM 1523 N N . ASN A 1 205 ? 8.727 -2.645 -21.520 1.00 95.38 205 ASN A N 1
ATOM 1524 C CA . ASN A 1 205 ? 7.369 -2.591 -22.029 1.00 95.38 205 ASN A CA 1
ATOM 1525 C C . ASN A 1 205 ? 6.729 -3.975 -21.883 1.00 95.38 205 ASN A C 1
ATOM 1527 O O . ASN A 1 205 ? 7.301 -4.990 -22.288 1.00 95.38 205 ASN A O 1
ATOM 1531 N N . VAL A 1 206 ? 5.537 -4.019 -21.302 1.00 95.50 206 VAL A N 1
ATOM 1532 C CA . VAL A 1 206 ? 4.779 -5.241 -21.037 1.00 95.50 206 VAL A CA 1
ATOM 1533 C C . VAL A 1 206 ? 3.335 -4.984 -21.417 1.00 95.50 206 VAL A C 1
ATOM 1535 O O . VAL A 1 206 ? 2.711 -4.073 -20.892 1.00 95.50 206 VAL A O 1
ATOM 1538 N N . ASN A 1 207 ? 2.771 -5.818 -22.276 1.00 96.75 207 ASN A N 1
ATOM 1539 C CA . ASN A 1 207 ? 1.332 -5.860 -22.489 1.00 96.75 207 ASN A CA 1
ATOM 1540 C C . ASN A 1 207 ? 0.874 -7.295 -22.273 1.00 96.75 207 ASN A C 1
ATOM 1542 O O . ASN A 1 207 ? 1.371 -8.193 -22.949 1.00 96.75 207 ASN A O 1
ATOM 1546 N N . ILE A 1 208 ? -0.003 -7.521 -21.301 1.00 96.56 208 ILE A N 1
ATOM 1547 C CA . ILE A 1 208 ? -0.504 -8.843 -20.935 1.00 96.56 208 ILE A CA 1
ATOM 1548 C C . ILE A 1 208 ? -2.023 -8.778 -20.862 1.00 96.56 208 ILE A C 1
ATOM 1550 O O . ILE A 1 208 ? -2.588 -7.977 -20.122 1.00 96.56 208 ILE A O 1
ATOM 1554 N N . HIS A 1 209 ? -2.656 -9.698 -21.576 1.00 97.50 209 HIS A N 1
ATOM 1555 C CA . HIS A 1 209 ? -4.049 -10.066 -21.431 1.00 97.50 209 HIS A CA 1
ATOM 1556 C C . HIS A 1 209 ? -4.119 -11.450 -20.778 1.00 97.50 209 HIS A C 1
ATOM 1558 O O . HIS A 1 209 ? -3.677 -12.451 -21.357 1.00 97.50 209 HIS A O 1
ATOM 1564 N N . ALA A 1 210 ? -4.628 -11.500 -19.551 1.00 95.44 210 ALA A N 1
ATOM 1565 C CA . ALA A 1 210 ? -4.779 -12.718 -18.771 1.00 95.44 210 ALA A CA 1
ATOM 1566 C C . ALA A 1 210 ? -6.247 -13.162 -18.744 1.00 95.44 210 ALA A C 1
ATOM 1568 O O . ALA A 1 210 ? -7.140 -12.391 -18.393 1.00 95.44 210 ALA A O 1
ATOM 1569 N N . THR A 1 211 ? -6.480 -14.424 -19.095 1.00 97.00 211 THR A N 1
ATOM 1570 C CA . THR A 1 211 ? -7.797 -15.070 -19.163 1.00 97.00 211 THR A CA 1
ATOM 1571 C C . THR A 1 211 ? -7.749 -16.486 -18.588 1.00 97.00 211 THR A C 1
ATOM 1573 O O . THR A 1 211 ? -6.725 -16.924 -18.063 1.00 97.00 211 THR A O 1
ATOM 1576 N N . GLY A 1 212 ? -8.860 -17.220 -18.670 1.00 92.94 212 GLY A N 1
ATOM 1577 C CA . GLY A 1 212 ? -8.959 -18.585 -18.153 1.00 92.94 212 GLY A CA 1
ATOM 1578 C C . GLY A 1 212 ? -9.231 -18.628 -16.651 1.00 92.94 212 GLY A C 1
ATOM 1579 O O . GLY A 1 212 ? -9.544 -17.612 -16.032 1.00 92.94 212 GLY A O 1
ATOM 1580 N N . THR A 1 213 ? -9.170 -19.818 -16.064 1.00 94.38 213 THR A N 1
ATOM 1581 C CA . THR A 1 213 ? -9.481 -20.031 -14.642 1.00 94.38 213 THR A CA 1
ATOM 1582 C C . THR A 1 213 ? -8.211 -19.996 -13.792 1.00 94.38 213 THR A C 1
ATOM 1584 O O . THR A 1 213 ? -7.102 -20.047 -14.317 1.00 94.38 213 THR A O 1
ATOM 1587 N N . LEU A 1 214 ? -8.349 -19.964 -12.462 1.00 88.56 214 LEU A N 1
ATOM 1588 C CA . LEU A 1 214 ? -7.193 -20.090 -11.560 1.00 88.56 214 LEU A CA 1
ATOM 1589 C C . LEU A 1 214 ? -6.459 -21.438 -11.701 1.00 88.56 214 LEU A C 1
ATOM 1591 O O . LEU A 1 214 ? -5.268 -21.507 -11.416 1.00 88.56 214 LEU A O 1
ATOM 1595 N N . GLU A 1 215 ? -7.153 -22.494 -12.136 1.00 93.12 215 GLU A N 1
ATOM 1596 C CA . GLU A 1 215 ? -6.571 -23.827 -12.360 1.00 93.12 215 GLU A CA 1
ATOM 1597 C C . GLU A 1 215 ? -5.889 -23.950 -13.727 1.00 93.12 215 GLU A C 1
ATOM 1599 O O . GLU A 1 215 ? -4.926 -24.698 -13.873 1.00 93.12 215 GLU A O 1
ATOM 1604 N N . ASN A 1 216 ? -6.377 -23.216 -14.729 1.00 95.06 216 ASN A N 1
ATOM 1605 C CA . ASN A 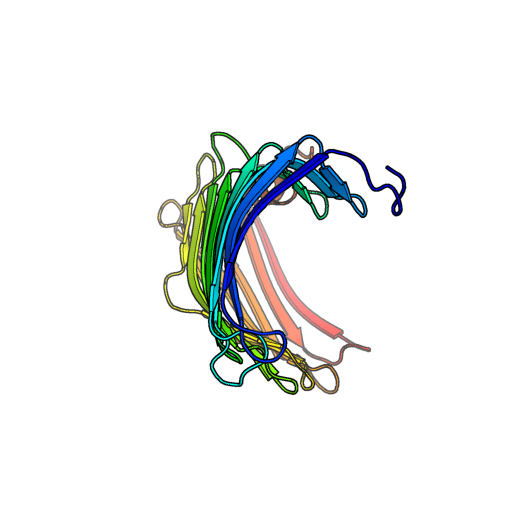1 216 ? -5.830 -23.210 -16.081 1.00 95.06 216 ASN A CA 1
ATOM 1606 C C . ASN A 1 216 ? -5.753 -21.771 -16.619 1.00 95.06 216 ASN A C 1
ATOM 1608 O O . ASN A 1 216 ? -6.589 -21.369 -17.441 1.00 95.06 216 ASN A O 1
ATOM 1612 N N . PRO A 1 217 ? -4.794 -20.970 -16.120 1.00 93.94 217 PRO A N 1
ATOM 1613 C CA . PRO A 1 217 ? -4.661 -19.585 -16.528 1.00 93.94 217 PRO A CA 1
ATOM 1614 C C . PRO A 1 217 ? -4.030 -19.493 -17.919 1.00 93.94 217 PRO A C 1
ATOM 1616 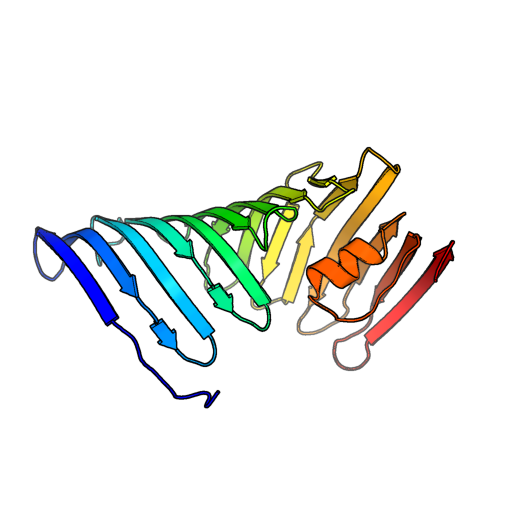O O . PRO A 1 217 ? -3.099 -20.225 -18.260 1.00 93.94 217 PRO A O 1
ATOM 1619 N N . GLN A 1 218 ? -4.518 -18.555 -18.722 1.00 96.12 218 GLN A N 1
ATOM 1620 C CA . GLN A 1 218 ? -4.011 -18.270 -20.058 1.00 96.12 218 GLN A CA 1
ATOM 1621 C C . GLN A 1 218 ? -3.498 -16.838 -20.114 1.00 96.12 218 GLN A C 1
ATOM 1623 O O . GLN A 1 218 ? -4.217 -15.899 -19.789 1.00 96.12 218 GLN A O 1
ATOM 1628 N N . PHE A 1 219 ? -2.262 -16.662 -20.570 1.00 94.50 219 PHE A N 1
ATOM 1629 C CA . PHE A 1 219 ? -1.644 -15.350 -20.721 1.00 94.50 219 PHE A CA 1
ATOM 1630 C C . PHE A 1 219 ? -1.256 -15.150 -22.178 1.00 94.50 219 PHE A C 1
ATOM 1632 O O . PHE A 1 219 ? -0.553 -15.976 -22.760 1.00 94.50 219 PHE A O 1
ATOM 1639 N N . LYS A 1 220 ? -1.698 -14.042 -22.768 1.00 96.12 220 LYS A N 1
ATOM 1640 C CA . LYS A 1 220 ? -1.261 -13.606 -24.091 1.00 96.12 220 LYS A CA 1
ATOM 1641 C C . LYS A 1 220 ? -0.691 -12.210 -23.965 1.00 96.12 220 LYS A C 1
ATOM 1643 O O . LYS A 1 220 ? -1.327 -11.340 -23.386 1.00 96.12 220 LYS A O 1
ATOM 1648 N N . GLY A 1 221 ? 0.495 -11.984 -24.507 1.00 93.12 221 GLY A N 1
ATOM 1649 C CA . GLY A 1 221 ? 1.131 -10.696 -24.334 1.00 93.12 221 GLY A CA 1
ATOM 1650 C C . GLY A 1 221 ? 2.388 -10.511 -25.152 1.00 93.12 221 GLY A C 1
ATOM 1651 O O . GLY A 1 221 ? 2.880 -11.436 -25.797 1.00 93.12 221 GLY A O 1
ATOM 1652 N N . THR A 1 222 ? 2.895 -9.291 -25.096 1.00 95.12 222 THR A N 1
ATOM 1653 C CA . THR A 1 222 ? 4.170 -8.893 -25.676 1.00 95.12 222 THR A CA 1
ATOM 1654 C C . THR A 1 222 ? 5.050 -8.321 -24.584 1.00 95.12 222 THR A C 1
ATOM 1656 O O . THR A 1 222 ? 4.596 -7.543 -23.744 1.00 95.12 222 THR A O 1
ATOM 1659 N N . PHE A 1 223 ? 6.321 -8.685 -24.636 1.00 93.19 223 PHE A N 1
ATOM 1660 C CA . PHE A 1 223 ? 7.366 -8.117 -23.807 1.00 93.19 223 PHE A CA 1
ATOM 1661 C C . PHE A 1 223 ? 8.406 -7.488 -24.727 1.00 93.19 223 PHE A C 1
ATOM 1663 O O . PHE A 1 223 ? 8.798 -8.096 -25.724 1.00 93.19 223 PHE A O 1
ATOM 1670 N N . GLY A 1 224 ? 8.847 -6.284 -24.389 1.00 91.25 224 GLY A N 1
ATOM 1671 C CA . GLY A 1 224 ? 9.930 -5.605 -25.078 1.00 91.25 224 GLY A CA 1
ATOM 1672 C C . GLY A 1 224 ? 10.805 -4.886 -24.072 1.00 91.25 224 GLY A C 1
ATOM 1673 O O . GLY A 1 224 ? 10.302 -4.290 -23.122 1.00 91.25 224 GLY A O 1
ATOM 1674 N N . ALA A 1 225 ? 12.110 -4.921 -24.291 1.00 89.62 225 ALA A N 1
ATOM 1675 C CA . ALA A 1 225 ? 13.037 -4.132 -23.508 1.00 89.62 225 ALA A CA 1
ATOM 1676 C C . ALA A 1 225 ? 14.061 -3.469 -24.423 1.00 89.62 225 ALA A C 1
ATOM 1678 O O . ALA A 1 225 ? 14.502 -4.071 -25.404 1.00 89.62 225 ALA A O 1
ATOM 1679 N N . THR A 1 226 ? 14.411 -2.227 -24.112 1.00 89.06 226 THR A N 1
ATOM 1680 C CA . THR A 1 226 ? 15.409 -1.450 -24.848 1.00 89.06 226 THR A CA 1
ATOM 1681 C C . THR A 1 226 ? 16.479 -0.963 -23.889 1.00 89.06 226 THR A C 1
ATOM 1683 O O . THR A 1 226 ? 16.189 -0.653 -22.733 1.00 89.06 226 THR A O 1
ATOM 1686 N N . ASP A 1 227 ? 17.718 -0.912 -24.375 1.00 86.44 227 ASP A N 1
ATOM 1687 C CA . ASP A 1 227 ? 18.871 -0.402 -23.626 1.00 86.44 227 ASP A CA 1
ATOM 1688 C C . ASP A 1 227 ? 19.124 -1.135 -22.291 1.00 86.44 227 ASP A C 1
ATOM 1690 O O . ASP A 1 227 ? 19.538 -0.521 -21.307 1.00 86.44 227 ASP A O 1
ATOM 1694 N N . LEU A 1 228 ? 18.861 -2.453 -22.258 1.00 80.25 228 LEU A N 1
ATOM 1695 C CA . LEU A 1 228 ? 19.174 -3.302 -21.105 1.00 80.25 228 LEU A CA 1
ATOM 1696 C C . LEU A 1 228 ? 20.686 -3.515 -20.977 1.00 80.25 228 LEU A C 1
ATOM 1698 O O . LEU A 1 228 ? 21.335 -3.968 -21.922 1.00 80.25 228 LEU A O 1
ATOM 1702 N N . LEU A 1 229 ? 21.212 -3.230 -19.787 1.00 67.81 229 LEU A N 1
ATOM 1703 C CA . LEU A 1 229 ? 22.584 -3.499 -19.353 1.00 67.81 229 LEU A CA 1
ATOM 1704 C C . LEU A 1 229 ? 22.566 -4.100 -17.951 1.00 67.81 229 LEU A C 1
ATOM 1706 O O . LEU A 1 229 ? 21.735 -3.618 -17.141 1.00 67.81 229 LEU A O 1
#

Secondary structure (DSSP, 8-state):
--TT-EEEEEEEEEEEEEETTEEEEEEEEEEEEEEETTEEEEEEEEEEEEEEETSTT-EEEEEEEEEEEEETTEEEEEEEEEEEEETTEEEEEEEEESSSS-EEEEEEEEE--SSEEEEEEEEEEEE-SS-EEEESS-EEEEEESSEEEEEEEEEEETTTTEEEEEEEEEESSS-EEEEEEEEEEEHHHHHHHHT------SEEEEEEEEEE-SSSEEEEEEEEEES--

pLDDT: mean 94.63, std 6.17, range [55.16, 98.75]

Foldseek 3Di:
DDQADWDWDKDWDWDWDDDPQFIKIWTKMKIAQTDHRNKTFRIKIKTKIWGRPNDLQIKIWMWMKTAQIGPPNATFGIKTWIKIDRPQKIWIWIWTHRDPQWIKIWTWIWGDDQAKIKIWTQKIWTTGNPWIWIFPGIWMWMAGQFFIFIGWGWIATPVQRWIWTKGWTAGQDAKTWIWTWTWFDFVVSVCVVNVHPDDWGWGKTKTWTWIDHPVDIDIDIDIDTDPID

Radius of gyration: 20.79 Å; chains: 1; bounding box: 46×36×56 Å